Protein AF-A0A0K8Q386-F1 (afdb_monomer)

Nearest PDB structures (foldseek):
  2ius-assembly2_B  TM=9.163E-01  e=3.864E-26  Escherichia coli
  2ius-assembly4_D  TM=9.162E-01  e=8.300E-26  Escherichia coli
  2iuu-assembly1_D  TM=9.306E-01  e=3.027E-25  Pseudomonas aeruginosa
  6t8g-assembly1_E  TM=9.469E-01  e=1.858E-23  Pseudomonas aeruginosa PAO1
  6t8o-assembly1_C  TM=9.316E-01  e=1.469E-23  Pseudomonas aeruginosa PAO1

pLDDT: mean 85.89, std 16.99, range [26.08, 98.25]

Structure (mmCIF, N/CA/C/O backbone):
data_AF-A0A0K8Q386-F1
#
_entry.id   AF-A0A0K8Q386-F1
#
loop_
_atom_site.group_PDB
_atom_site.id
_atom_site.type_symbol
_atom_site.label_atom_id
_atom_site.label_alt_id
_atom_site.label_comp_id
_atom_site.label_asym_id
_atom_site.label_entity_id
_atom_site.label_seq_id
_atom_site.pdbx_PDB_ins_code
_atom_site.Cartn_x
_atom_site.Cartn_y
_atom_site.Cartn_z
_atom_site.occupancy
_atom_site.B_iso_or_equiv
_atom_site.auth_seq_id
_atom_site.auth_comp_id
_atom_site.auth_asym_id
_atom_site.auth_atom_id
_atom_site.pdbx_PDB_model_num
ATOM 1 N N . MET A 1 1 ? -19.764 -4.823 26.045 1.00 63.88 1 MET A N 1
ATOM 2 C CA . MET A 1 1 ? -21.173 -4.351 26.040 1.00 63.88 1 MET A CA 1
ATOM 3 C C . MET A 1 1 ? -21.636 -3.790 27.379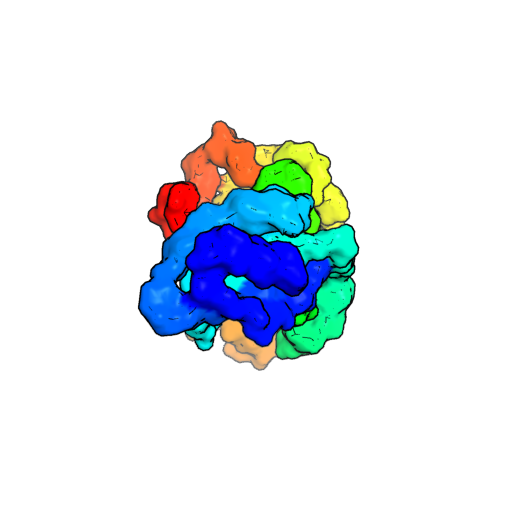 1.00 63.88 1 MET A C 1
ATOM 5 O O . MET A 1 1 ? -22.065 -2.641 27.389 1.00 63.88 1 MET A O 1
ATOM 9 N N . ALA A 1 2 ? -21.556 -4.554 28.480 1.00 72.75 2 ALA A N 1
ATOM 10 C CA . ALA A 1 2 ? -22.076 -4.124 29.786 1.00 72.75 2 ALA A CA 1
ATOM 11 C C . ALA A 1 2 ? -21.469 -2.790 30.257 1.00 72.75 2 ALA A C 1
ATOM 13 O O . ALA A 1 2 ? -22.209 -1.838 30.474 1.00 72.75 2 ALA A O 1
ATOM 14 N N . SER A 1 3 ? -20.137 -2.668 30.255 1.00 84.12 3 SER A N 1
ATOM 15 C CA . SER A 1 3 ? -19.438 -1.456 30.712 1.00 84.12 3 SER A CA 1
ATOM 16 C C . SER A 1 3 ? -19.776 -0.200 29.899 1.00 84.12 3 SER A C 1
ATOM 18 O O . SER A 1 3 ? -19.851 0.894 30.448 1.00 84.12 3 SER A O 1
ATOM 20 N N . LEU A 1 4 ? -20.007 -0.340 28.586 1.00 89.50 4 LEU A N 1
ATOM 21 C CA . LEU A 1 4 ? -20.330 0.793 27.710 1.00 89.50 4 LEU A CA 1
ATOM 22 C C . LEU A 1 4 ? -21.746 1.311 27.981 1.00 89.50 4 LEU A C 1
ATOM 24 O O . LEU A 1 4 ? -21.944 2.508 28.160 1.00 89.50 4 LEU A O 1
ATOM 28 N N . THR A 1 5 ? -22.707 0.391 28.072 1.00 91.75 5 THR A N 1
ATOM 29 C CA . THR A 1 5 ? -24.108 0.704 28.393 1.00 91.75 5 THR A CA 1
ATOM 30 C C . THR A 1 5 ? -24.217 1.315 29.787 1.00 91.75 5 THR A C 1
ATOM 32 O O . THR A 1 5 ? -24.889 2.322 29.980 1.00 91.75 5 THR A O 1
ATOM 35 N N . GLU A 1 6 ? -23.499 0.747 30.755 1.00 91.94 6 GLU A N 1
ATOM 36 C CA . GLU A 1 6 ? -23.451 1.266 32.117 1.00 91.94 6 GLU A CA 1
ATOM 37 C C . GLU A 1 6 ? -22.868 2.682 32.165 1.00 91.94 6 GLU A C 1
ATOM 39 O O . GLU A 1 6 ? -23.443 3.549 32.815 1.00 91.94 6 GLU A O 1
ATOM 44 N N . THR A 1 7 ? -21.794 2.954 31.417 1.00 92.62 7 THR A N 1
ATOM 45 C CA . THR A 1 7 ? -21.210 4.302 31.332 1.00 92.62 7 THR A CA 1
ATOM 46 C C . THR A 1 7 ? -22.215 5.309 30.767 1.00 92.62 7 THR A C 1
ATOM 48 O O . THR A 1 7 ? -22.390 6.386 31.331 1.00 92.62 7 THR A O 1
ATOM 51 N N . LEU A 1 8 ? -22.921 4.972 29.683 1.00 93.56 8 LEU A N 1
ATOM 52 C CA . LEU A 1 8 ? -23.944 5.857 29.110 1.00 93.56 8 LEU A CA 1
ATOM 53 C C . LEU A 1 8 ? -25.049 6.173 30.132 1.00 93.56 8 LEU A C 1
ATOM 55 O O . LEU A 1 8 ? -25.402 7.340 30.313 1.00 93.56 8 LEU A O 1
ATOM 59 N N . ASN A 1 9 ? -25.513 5.156 30.862 1.00 93.12 9 ASN A N 1
ATOM 60 C CA . ASN A 1 9 ? -26.532 5.304 31.900 1.00 93.12 9 ASN A CA 1
ATOM 61 C C . ASN A 1 9 ? -26.041 6.144 33.088 1.00 93.12 9 ASN A C 1
ATOM 63 O O . ASN A 1 9 ? -26.742 7.057 33.521 1.00 93.12 9 ASN A O 1
ATOM 67 N N . GLN A 1 10 ? -24.829 5.889 33.593 1.00 92.94 10 GLN A N 1
ATOM 68 C CA . GLN A 1 10 ? -24.234 6.629 34.715 1.00 92.94 10 GLN A CA 1
ATOM 69 C C . GLN A 1 10 ? -24.133 8.133 34.428 1.00 92.94 10 GLN A C 1
ATOM 71 O O . GLN A 1 10 ? -24.342 8.953 35.320 1.00 92.94 10 GLN A O 1
ATOM 76 N N . PHE A 1 11 ? -23.849 8.505 33.178 1.00 93.31 11 PHE A N 1
ATOM 77 C CA . PHE A 1 11 ? -23.756 9.903 32.753 1.00 93.31 11 PHE A CA 1
ATOM 78 C C . PHE A 1 11 ? -25.059 10.455 32.160 1.00 93.31 11 PHE A C 1
ATOM 80 O O . PHE A 1 11 ? -25.064 11.579 31.644 1.00 93.31 11 PHE A O 1
ATOM 87 N N . ASN A 1 12 ? -26.161 9.703 32.261 1.00 92.88 12 ASN A N 1
ATOM 88 C CA . ASN A 1 12 ? -27.496 10.064 31.787 1.00 92.88 12 ASN A CA 1
ATOM 89 C C . ASN A 1 12 ? -27.501 10.484 30.302 1.00 92.88 12 ASN A C 1
ATOM 91 O O . ASN A 1 12 ? -27.998 11.551 29.923 1.00 92.88 12 ASN A O 1
ATOM 95 N N . VAL A 1 13 ? -26.822 9.705 29.458 1.00 94.00 13 VAL A N 1
ATOM 96 C CA . VAL A 1 13 ? -26.851 9.855 27.999 1.00 94.00 13 VAL A CA 1
ATOM 97 C C . VAL A 1 13 ? -27.883 8.884 27.448 1.00 94.00 13 VAL A C 1
ATOM 99 O O . VAL A 1 13 ? -27.685 7.676 27.507 1.00 94.00 13 VAL A O 1
ATOM 102 N N . ASP A 1 14 ? -28.971 9.429 26.909 1.00 92.81 14 ASP A N 1
ATOM 103 C CA . ASP A 1 14 ? -30.067 8.656 26.326 1.00 92.81 14 ASP A CA 1
ATOM 104 C C . ASP A 1 14 ? -29.662 8.112 24.944 1.00 92.81 14 ASP A C 1
ATOM 106 O O . ASP A 1 14 ? -29.810 8.771 23.906 1.00 92.81 14 ASP A O 1
ATOM 110 N N . ALA A 1 15 ? -29.020 6.944 24.986 1.00 93.56 15 ALA A N 1
ATOM 111 C CA . ALA A 1 15 ? -28.462 6.217 23.858 1.00 93.56 15 ALA A CA 1
ATOM 112 C C . ALA A 1 15 ? -28.388 4.714 24.172 1.00 93.56 15 ALA A C 1
ATOM 114 O O . ALA A 1 15 ? -28.224 4.316 25.326 1.00 93.56 15 ALA A O 1
ATOM 115 N N . GLN A 1 16 ? -28.440 3.876 23.139 1.00 93.50 16 GLN A N 1
ATOM 116 C CA . GLN A 1 16 ? -28.413 2.422 23.274 1.00 93.50 16 GLN A CA 1
ATOM 117 C C . GLN A 1 16 ? -27.304 1.805 22.425 1.00 93.50 16 GLN A C 1
ATOM 119 O O . GLN A 1 16 ? -27.109 2.180 21.273 1.00 93.50 16 GLN A O 1
ATOM 124 N N . VAL A 1 17 ? -26.603 0.812 22.981 1.00 94.31 17 VAL A N 1
ATOM 125 C CA . VAL A 1 17 ? -25.703 -0.050 22.203 1.00 94.31 17 VAL A CA 1
ATOM 126 C C . VAL A 1 17 ? -26.553 -1.074 21.450 1.00 94.31 17 VAL A C 1
ATOM 128 O O . VAL A 1 17 ? -27.105 -1.984 22.070 1.00 94.31 17 VAL A O 1
ATOM 131 N N . THR A 1 18 ? -26.690 -0.922 20.135 1.00 93.69 18 THR A N 1
ATOM 132 C CA . THR A 1 18 ? -27.593 -1.743 19.303 1.00 93.69 18 THR A CA 1
ATOM 133 C C . THR A 1 18 ? -26.902 -2.947 18.676 1.00 93.69 18 THR A C 1
ATOM 135 O O . THR A 1 18 ? -27.551 -3.939 18.347 1.00 93.69 18 THR A O 1
ATOM 138 N N . GLY A 1 19 ? -25.577 -2.908 18.557 1.00 91.69 19 GLY A N 1
ATOM 139 C CA . GLY A 1 19 ? -24.814 -3.992 17.960 1.00 91.69 19 GLY A CA 1
ATOM 140 C C . GLY A 1 19 ? -23.315 -3.853 18.160 1.00 91.69 19 GLY A C 1
ATOM 141 O O . GLY A 1 19 ? -22.816 -2.917 18.790 1.00 91.69 19 GLY A O 1
ATOM 142 N N . PHE A 1 20 ? -22.586 -4.824 17.625 1.00 92.06 20 PHE A N 1
ATOM 143 C CA . PHE A 1 20 ? -21.135 -4.788 17.558 1.00 92.06 20 PHE A CA 1
ATOM 144 C C . PHE A 1 20 ? -20.633 -5.617 16.382 1.00 92.06 20 PHE A C 1
ATOM 146 O O . PHE A 1 20 ? -21.255 -6.607 16.000 1.00 92.06 20 PHE A O 1
ATOM 153 N N . SER A 1 21 ? -19.478 -5.228 15.858 1.00 89.94 21 SER A N 1
ATOM 154 C CA . SER A 1 21 ? -18.714 -5.996 14.885 1.00 89.94 21 SER A CA 1
ATOM 155 C C . SER A 1 21 ? -17.303 -6.179 15.428 1.00 89.94 21 SER A C 1
ATOM 157 O O . SER A 1 21 ? -16.632 -5.205 15.784 1.00 89.94 21 SER A O 1
ATOM 159 N N . ARG A 1 22 ? -16.873 -7.433 15.571 1.00 89.25 22 ARG A N 1
ATOM 160 C CA . ARG A 1 22 ? -15.556 -7.770 16.115 1.00 89.25 22 ARG A CA 1
ATOM 161 C C . ARG A 1 22 ? -14.559 -7.942 14.975 1.00 89.25 22 ARG A C 1
ATOM 163 O O . ARG A 1 22 ? -14.677 -8.883 14.199 1.00 89.25 22 ARG A O 1
ATOM 170 N N . GLY A 1 23 ? -13.570 -7.058 14.923 1.00 88.62 23 GLY A N 1
ATOM 171 C CA . GLY A 1 23 ? -12.423 -7.165 14.032 1.00 88.62 23 GLY A CA 1
ATOM 172 C C . GLY A 1 23 ? -11.220 -7.841 14.696 1.00 88.62 23 GLY A C 1
ATOM 173 O O . GLY A 1 23 ? -11.299 -8.250 15.858 1.00 88.62 23 GLY A O 1
ATOM 174 N N . PRO A 1 24 ? -10.080 -7.926 13.986 1.00 87.06 24 PRO A N 1
ATOM 175 C CA . PRO A 1 24 ? -8.864 -8.590 14.469 1.00 87.06 24 PRO A CA 1
ATOM 176 C C . PRO A 1 24 ? -8.246 -7.909 15.699 1.00 87.06 24 PRO A C 1
ATOM 178 O O . PRO A 1 24 ? -7.868 -8.564 16.672 1.00 87.06 24 PRO A O 1
ATOM 181 N N . THR A 1 25 ? -8.151 -6.577 15.668 1.00 87.75 25 THR A N 1
ATOM 182 C CA . THR A 1 25 ? -7.477 -5.772 16.702 1.00 87.75 25 THR A CA 1
ATOM 183 C C . THR A 1 25 ? -8.444 -4.975 17.565 1.00 87.75 25 THR A C 1
ATOM 185 O O . THR A 1 25 ? -8.138 -4.714 18.727 1.00 87.75 25 THR A O 1
ATOM 188 N N . VAL A 1 26 ? -9.608 -4.612 17.026 1.00 91.88 26 VAL A N 1
ATOM 189 C CA . VAL A 1 26 ? -10.625 -3.797 17.697 1.00 91.88 26 VAL A CA 1
ATOM 190 C C . VAL A 1 26 ? -12.012 -4.405 17.522 1.00 91.88 26 VAL A C 1
ATOM 192 O O . VAL A 1 26 ? -12.305 -5.045 16.514 1.0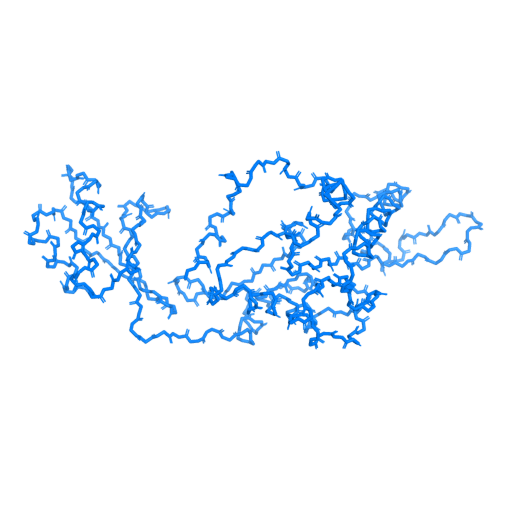0 91.88 26 VAL A O 1
ATOM 195 N N . THR A 1 27 ? -12.891 -4.157 18.485 1.00 91.69 27 THR A N 1
ATOM 196 C CA . THR A 1 27 ? -14.331 -4.384 18.369 1.00 91.69 27 THR A CA 1
ATOM 197 C C . THR A 1 27 ? -15.028 -3.038 18.242 1.00 91.69 27 THR A C 1
ATOM 199 O O . THR A 1 27 ? -14.861 -2.168 19.099 1.00 91.69 27 THR A O 1
ATOM 202 N N . ARG A 1 28 ? -15.825 -2.861 17.186 1.00 93.31 28 ARG A N 1
ATOM 203 C CA . ARG A 1 28 ? -16.651 -1.669 16.984 1.00 93.31 28 ARG A CA 1
ATOM 204 C C . ARG A 1 28 ? -18.039 -1.910 17.560 1.00 93.31 28 ARG A C 1
ATOM 206 O O . ARG A 1 28 ? -18.746 -2.793 17.092 1.00 93.31 28 ARG A O 1
ATOM 213 N N . TYR A 1 29 ? -18.436 -1.109 18.537 1.00 94.00 29 TYR A N 1
ATOM 214 C CA . TYR A 1 29 ? -19.791 -1.075 19.080 1.00 94.00 29 TYR A CA 1
ATOM 215 C C . TYR A 1 29 ? -20.606 0.007 18.377 1.00 94.00 29 TYR A C 1
ATOM 217 O O . TYR A 1 29 ? -20.110 1.115 18.174 1.00 94.00 29 TYR A O 1
ATOM 225 N N . GLU A 1 30 ? -21.842 -0.312 18.010 1.00 94.69 30 GLU A N 1
ATOM 226 C CA . GLU A 1 30 ? -22.776 0.623 17.383 1.00 94.69 30 GLU A CA 1
ATOM 227 C C . GLU A 1 30 ? -23.697 1.203 18.454 1.00 94.69 30 GLU A C 1
ATOM 229 O O . GLU A 1 30 ? -24.282 0.462 19.246 1.00 94.69 30 GLU A O 1
ATOM 234 N N . ILE A 1 31 ? -23.780 2.530 18.499 1.00 95.00 31 ILE A N 1
ATOM 235 C CA . ILE A 1 31 ? -24.588 3.281 19.453 1.00 95.00 31 ILE A CA 1
ATOM 236 C C . ILE A 1 31 ? -25.591 4.128 18.687 1.00 95.00 31 ILE A C 1
ATOM 238 O O . ILE A 1 31 ? -25.209 4.991 17.895 1.00 95.00 31 ILE A O 1
ATOM 242 N N . GLU A 1 32 ? -26.867 3.924 18.971 1.00 94.94 32 GLU A N 1
ATOM 243 C CA . GLU A 1 32 ? -27.944 4.769 18.473 1.00 94.94 32 GLU A CA 1
ATOM 244 C C . GLU A 1 32 ? -28.374 5.755 19.553 1.00 94.94 32 GLU A C 1
ATOM 246 O O . GLU A 1 32 ? -28.453 5.423 20.736 1.00 94.94 32 GLU A O 1
ATOM 251 N N . LEU A 1 33 ? -28.608 6.997 19.139 1.00 93.62 33 LEU A N 1
ATOM 252 C CA . LEU A 1 33 ? -29.073 8.059 20.019 1.00 93.62 33 LEU A CA 1
ATOM 253 C C . LEU A 1 33 ? -30.594 8.116 19.994 1.00 93.62 33 LEU A C 1
ATOM 255 O O . LEU A 1 33 ? -31.199 8.057 18.921 1.00 93.62 33 LEU A O 1
ATOM 259 N N . SER A 1 34 ? -31.202 8.337 21.154 1.00 93.44 34 SER A N 1
ATOM 260 C CA . SER A 1 34 ? -32.623 8.660 21.218 1.00 93.44 34 SER A CA 1
ATOM 261 C C . SER A 1 34 ? -32.906 10.034 20.583 1.00 93.44 34 SER A C 1
ATOM 263 O O . SER A 1 34 ? -32.036 10.918 20.589 1.00 93.44 34 SER A O 1
ATOM 265 N N . PRO A 1 35 ? -34.114 10.259 20.027 1.00 90.94 35 PRO A N 1
ATOM 266 C CA . PRO A 1 35 ? -34.484 11.540 19.434 1.00 90.94 35 PRO A CA 1
ATOM 267 C C . PRO A 1 35 ? -34.258 12.715 20.393 1.00 90.94 35 PRO A C 1
ATOM 269 O O . PRO A 1 35 ? -34.755 12.726 21.514 1.00 90.94 35 PRO A O 1
ATOM 272 N N . GLY A 1 36 ? -33.522 13.729 19.936 1.00 89.38 36 GLY A N 1
ATOM 273 C CA . GLY A 1 36 ? -33.200 14.918 20.734 1.00 89.38 36 GLY A CA 1
ATOM 274 C C . GLY A 1 36 ? -31.893 14.824 21.530 1.00 89.38 36 GLY A C 1
ATOM 275 O O . GLY A 1 36 ? -31.397 15.855 21.992 1.00 89.38 36 GLY A O 1
ATOM 276 N N . THR A 1 37 ? -31.274 13.643 21.629 1.00 92.88 37 THR A N 1
ATOM 277 C CA . THR A 1 37 ? -29.934 13.495 22.207 1.00 92.88 37 THR A CA 1
ATOM 278 C C . THR A 1 37 ? -28.881 14.013 21.236 1.00 92.88 37 THR A C 1
ATOM 280 O O . THR A 1 37 ? -28.786 13.596 20.083 1.00 92.88 37 THR A O 1
ATOM 283 N N . LYS A 1 38 ? -28.053 14.941 21.716 1.00 92.25 38 LYS A N 1
ATOM 284 C CA . LYS A 1 38 ? -26.946 15.505 20.942 1.00 92.25 38 LYS A CA 1
ATOM 285 C C . LYS A 1 38 ? -25.789 14.513 20.831 1.00 92.25 38 LYS A C 1
ATOM 287 O O . LYS A 1 38 ? -25.382 13.940 21.839 1.00 92.25 38 LYS A O 1
ATOM 292 N N . VAL A 1 39 ? -25.199 14.391 19.644 1.00 91.31 39 VAL A N 1
ATOM 293 C CA . VAL A 1 39 ? -24.004 13.565 19.379 1.00 91.31 39 VAL A CA 1
ATOM 294 C C . VAL A 1 39 ? -22.854 13.906 20.326 1.00 91.31 39 VAL A C 1
ATOM 296 O O . VAL A 1 39 ? -22.173 13.014 20.836 1.00 91.31 39 VAL A O 1
ATOM 299 N N . GLU A 1 40 ? -22.689 15.193 20.636 1.00 93.38 40 GLU A N 1
ATOM 300 C CA . GLU A 1 40 ? -21.623 15.702 21.494 1.00 93.38 40 GLU A CA 1
ATOM 301 C C . GLU A 1 40 ? -21.666 15.107 22.908 1.00 93.38 40 GLU A C 1
ATOM 303 O O . GLU A 1 40 ? -20.637 15.032 23.577 1.00 93.38 40 GLU A O 1
ATOM 308 N N . ARG A 1 41 ? -22.842 14.647 23.365 1.00 93.38 41 ARG A N 1
ATOM 309 C CA . ARG A 1 41 ? -23.002 13.982 24.666 1.00 93.38 41 ARG A CA 1
ATOM 310 C C . ARG A 1 41 ? -22.205 12.687 24.735 1.00 93.38 41 ARG A C 1
ATOM 312 O O . ARG A 1 41 ? -21.598 12.431 25.765 1.00 93.38 41 ARG A O 1
ATOM 319 N N . VAL A 1 42 ? -22.179 11.898 23.660 1.00 91.94 42 VAL A N 1
ATOM 320 C CA . VAL A 1 42 ? -21.409 10.646 23.608 1.00 91.94 42 VAL A CA 1
ATOM 321 C C . VAL A 1 42 ? -19.930 10.941 23.394 1.00 91.94 42 VAL A C 1
ATOM 323 O O . VAL A 1 42 ? -19.089 10.391 24.101 1.00 91.94 42 VAL A O 1
ATOM 326 N N . THR A 1 43 ? -19.588 11.844 22.470 1.00 90.88 43 THR A N 1
ATOM 327 C CA . THR A 1 43 ? -18.175 12.155 22.192 1.00 90.88 43 THR A CA 1
ATOM 328 C C . THR A 1 43 ? -17.475 12.782 23.402 1.00 90.88 43 THR A C 1
ATOM 330 O O . THR A 1 43 ? -16.296 12.515 23.629 1.00 90.88 43 THR A O 1
ATOM 333 N N . ALA A 1 44 ? -18.193 13.561 24.223 1.00 92.88 44 ALA A N 1
ATOM 334 C CA . ALA A 1 44 ? -17.668 14.127 25.467 1.00 92.88 44 ALA A CA 1
ATOM 335 C C . ALA A 1 44 ? -17.300 13.060 26.516 1.00 92.88 44 ALA A C 1
ATOM 337 O O . ALA A 1 44 ? -16.412 13.299 27.334 1.00 92.88 44 ALA A O 1
ATOM 338 N N . LEU A 1 45 ? -17.919 11.874 26.470 1.00 92.19 45 LEU A N 1
ATOM 339 C CA . LEU A 1 45 ? -17.620 10.763 27.378 1.00 92.19 45 LEU A CA 1
ATOM 340 C C . LEU A 1 45 ? -16.392 9.947 26.969 1.00 92.19 45 LEU A C 1
ATOM 342 O O . LEU A 1 45 ? -16.103 8.952 27.624 1.00 92.19 45 LEU A O 1
ATOM 346 N N . SER A 1 46 ? -15.644 10.346 25.934 1.00 91.31 46 SER A N 1
ATOM 347 C CA . SER A 1 46 ? -14.465 9.609 25.450 1.00 91.31 46 SER A CA 1
ATOM 348 C C . SER A 1 46 ? -13.527 9.168 26.584 1.00 91.31 46 SER A C 1
ATOM 350 O O . SER A 1 46 ? -13.213 7.985 26.680 1.00 91.31 46 SER A O 1
ATOM 352 N N . LYS A 1 47 ? -13.174 10.067 27.515 1.00 91.75 47 LYS A N 1
ATOM 353 C CA . LYS A 1 47 ? -12.313 9.730 28.666 1.00 91.75 47 LYS A CA 1
ATOM 354 C C . LYS A 1 47 ? -12.968 8.758 29.652 1.00 91.75 47 LYS A C 1
ATOM 356 O O . LYS A 1 47 ? -12.292 7.879 30.178 1.00 91.75 47 LYS A O 1
ATOM 361 N N . ASN A 1 48 ? -14.265 8.912 29.913 1.00 93.19 48 ASN A N 1
ATOM 362 C CA . ASN A 1 48 ? -15.005 8.031 30.817 1.00 93.19 48 ASN A CA 1
ATOM 363 C C . ASN A 1 48 ? -15.159 6.631 30.228 1.00 93.19 48 ASN A C 1
ATOM 365 O O . ASN A 1 48 ? -14.991 5.649 30.940 1.00 93.19 48 ASN A O 1
ATOM 369 N N . ILE A 1 49 ? -15.404 6.545 28.922 1.00 92.38 49 ILE A N 1
ATOM 370 C CA . ILE A 1 49 ? -15.465 5.286 28.186 1.00 92.38 49 ILE A CA 1
ATOM 371 C C . ILE A 1 49 ? -14.099 4.603 28.220 1.00 92.38 49 ILE A C 1
ATOM 373 O O . ILE A 1 49 ? -14.033 3.442 28.610 1.00 92.38 49 ILE A O 1
ATOM 377 N N . SER A 1 50 ? -13.016 5.321 27.902 1.00 92.44 50 SER A N 1
ATOM 378 C CA . SER A 1 50 ? -11.641 4.815 28.024 1.00 92.44 50 SER A CA 1
ATOM 379 C C . SER A 1 50 ? -11.345 4.253 29.413 1.00 92.44 50 SER A C 1
ATOM 381 O O . SER A 1 50 ? -10.787 3.165 29.537 1.00 92.44 50 SER A O 1
ATOM 383 N N . TYR A 1 51 ? -11.765 4.961 30.463 1.00 91.62 51 TYR A N 1
ATOM 384 C CA . TYR A 1 51 ? -11.615 4.500 31.840 1.00 91.62 51 TYR A CA 1
ATOM 385 C C . TYR A 1 51 ? -12.427 3.225 32.116 1.00 91.62 51 TYR A C 1
ATOM 387 O O . TYR A 1 51 ? -11.879 2.246 32.618 1.00 91.62 51 TYR A O 1
ATOM 395 N N . ALA A 1 52 ? -13.707 3.200 31.739 1.00 91.06 52 ALA A N 1
ATOM 396 C CA . ALA A 1 52 ? -14.611 2.079 31.995 1.00 91.06 52 ALA A CA 1
ATOM 397 C C . ALA A 1 52 ? -14.212 0.789 31.263 1.00 91.06 52 ALA A C 1
ATOM 399 O O . ALA A 1 52 ? -14.493 -0.310 31.740 1.00 91.06 52 ALA A O 1
ATOM 400 N N . VAL A 1 53 ? -13.562 0.912 30.104 1.00 90.06 53 VAL A N 1
ATOM 401 C CA . VAL A 1 53 ? -13.075 -0.228 29.311 1.00 90.06 53 VAL A CA 1
ATOM 402 C C . VAL A 1 53 ? -11.586 -0.502 29.527 1.00 90.06 53 VAL A C 1
ATOM 404 O O . VAL A 1 53 ? -11.018 -1.342 28.834 1.00 90.06 53 VAL A O 1
ATOM 407 N N . ALA A 1 54 ? -10.963 0.197 30.484 1.00 89.00 54 ALA A N 1
ATOM 408 C CA . ALA A 1 54 ? -9.551 0.085 30.838 1.00 89.00 54 ALA A CA 1
ATOM 409 C C . ALA A 1 54 ? -8.600 0.188 29.627 1.00 89.00 54 ALA A C 1
ATOM 411 O O . ALA A 1 54 ? -7.615 -0.543 29.530 1.00 89.00 54 ALA A O 1
ATOM 412 N N . SER A 1 55 ? -8.893 1.097 28.690 1.00 87.31 55 SER A N 1
ATOM 413 C CA . SER A 1 55 ? -8.097 1.287 27.475 1.00 87.31 55 SER A CA 1
ATOM 414 C C . SER A 1 55 ? -7.968 2.761 27.102 1.00 87.31 55 SER A C 1
ATOM 416 O O . SER A 1 55 ? -8.963 3.477 26.978 1.00 87.31 55 SER A O 1
ATOM 418 N N . SER A 1 56 ? -6.736 3.219 26.878 1.00 83.69 56 SER A N 1
ATOM 419 C CA . SER A 1 56 ? -6.452 4.562 26.357 1.00 83.69 56 SER A CA 1
ATOM 420 C C . SER A 1 56 ? -6.796 4.719 24.876 1.00 83.69 56 SER A C 1
ATOM 422 O O . SER A 1 56 ? -7.001 5.842 24.424 1.00 83.69 56 SER A O 1
ATOM 424 N N . ASP A 1 57 ? -6.905 3.615 24.135 1.00 84.69 57 ASP A N 1
ATOM 425 C CA . ASP A 1 57 ? -6.941 3.621 22.668 1.00 84.69 57 ASP A CA 1
ATOM 426 C C . ASP A 1 57 ? -8.373 3.452 22.139 1.00 84.69 57 ASP A C 1
ATOM 428 O O . ASP A 1 57 ? -8.634 2.719 21.186 1.00 84.69 57 ASP A O 1
ATOM 432 N N . VAL A 1 58 ? -9.332 4.116 22.789 1.00 90.62 58 VAL A N 1
ATOM 433 C CA . VAL A 1 58 ? -10.728 4.134 22.339 1.00 90.62 58 VAL A CA 1
ATOM 434 C C . VAL A 1 58 ? -10.897 5.178 21.246 1.00 90.62 58 VAL A C 1
ATOM 436 O O . VAL A 1 58 ? -10.554 6.348 21.428 1.00 90.62 58 VAL A O 1
ATOM 439 N N . ARG A 1 59 ? -11.511 4.782 20.130 1.00 92.56 59 ARG A N 1
ATOM 440 C CA . ARG A 1 59 ? -11.796 5.679 19.008 1.00 92.56 59 ARG A CA 1
ATOM 441 C C . ARG A 1 59 ? -13.294 5.808 18.773 1.00 92.56 59 ARG A C 1
ATOM 443 O O . ARG A 1 59 ? -14.002 4.815 18.651 1.00 92.56 59 ARG A O 1
ATOM 450 N N . ILE A 1 60 ? -13.773 7.048 18.685 1.00 92.81 60 ILE A N 1
ATOM 451 C CA . ILE A 1 60 ? -15.181 7.356 18.414 1.00 92.81 60 ILE A CA 1
ATOM 452 C C . ILE A 1 60 ? -15.322 7.847 16.970 1.00 92.81 60 ILE A C 1
ATOM 454 O O . ILE A 1 60 ? -14.659 8.794 16.550 1.00 92.81 60 ILE A O 1
ATOM 458 N N . LEU A 1 61 ? -16.200 7.194 16.217 1.00 89.69 61 LEU A N 1
ATOM 459 C CA . LEU A 1 61 ? -16.586 7.501 14.846 1.00 89.69 61 LEU A CA 1
ATOM 460 C C . LEU A 1 61 ? -18.022 8.019 14.853 1.00 89.69 61 LEU A C 1
ATOM 462 O O . LEU A 1 61 ? -18.936 7.293 15.233 1.00 89.69 61 LEU A O 1
ATOM 466 N N . SER A 1 62 ? -18.240 9.260 14.427 1.00 88.31 62 SER A N 1
ATOM 467 C CA . SER A 1 62 ? -19.579 9.847 14.402 1.00 88.31 62 SER A CA 1
ATOM 468 C C . SER A 1 62 ? -19.797 10.734 13.171 1.00 88.31 62 SER A C 1
ATOM 470 O O . SER A 1 62 ? -19.079 11.727 13.033 1.00 88.31 62 SER A O 1
ATOM 472 N N . PRO A 1 63 ? -20.801 10.444 12.319 1.00 88.12 63 PRO A N 1
ATOM 473 C CA . PRO A 1 63 ? -21.557 9.186 12.240 1.00 88.12 63 PRO A CA 1
ATOM 474 C C . PRO A 1 63 ? -20.718 8.055 11.614 1.00 88.12 63 PRO A C 1
ATOM 476 O O . PRO A 1 63 ? -19.711 8.305 10.946 1.00 88.12 63 PRO A O 1
ATOM 479 N N . ILE A 1 64 ? -21.144 6.802 11.786 1.00 88.81 64 ILE A N 1
ATOM 480 C CA . ILE A 1 64 ? -20.633 5.686 10.979 1.00 88.81 64 ILE A CA 1
ATOM 481 C C . ILE A 1 64 ? -21.041 5.938 9.514 1.00 88.81 64 ILE A C 1
ATOM 483 O O . ILE A 1 64 ? -22.221 6.176 9.248 1.00 88.81 64 ILE A O 1
ATOM 487 N N . PRO A 1 65 ? -20.118 5.882 8.535 1.00 85.00 65 PRO A N 1
ATOM 488 C CA . PRO A 1 65 ? -20.470 6.064 7.129 1.00 85.00 65 PRO A CA 1
ATOM 489 C C . PRO A 1 65 ? -21.613 5.135 6.695 1.00 85.00 65 PRO A C 1
ATOM 491 O O . PRO A 1 65 ? -21.513 3.918 6.823 1.00 85.00 65 PRO A O 1
ATOM 494 N N . GLY A 1 66 ? -22.704 5.715 6.189 1.00 86.88 66 GLY A N 1
ATOM 495 C CA . GLY A 1 66 ? -23.883 4.968 5.734 1.00 86.88 66 GLY A CA 1
ATOM 496 C C . GLY A 1 66 ? -24.853 4.515 6.833 1.00 86.88 66 GLY A C 1
ATOM 497 O O . GLY A 1 66 ? -25.842 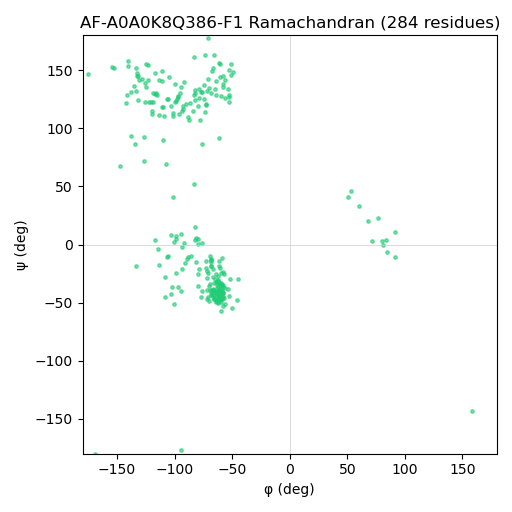3.866 6.504 1.00 86.88 66 GLY A O 1
ATOM 498 N N . LYS A 1 67 ? -24.620 4.859 8.109 1.00 87.75 67 LYS A N 1
ATOM 499 C CA . LYS A 1 67 ? -25.524 4.542 9.227 1.00 87.75 67 LYS A CA 1
ATOM 500 C C . LYS A 1 67 ? -25.785 5.767 10.109 1.00 87.75 67 LYS A C 1
ATOM 502 O O . LYS A 1 67 ? -24.885 6.558 10.378 1.00 87.75 67 LYS A O 1
ATOM 507 N N . SER A 1 68 ? -27.000 5.881 10.641 1.00 89.62 68 SER A N 1
ATOM 508 C CA . SER A 1 68 ? -27.369 6.894 11.645 1.00 89.62 68 SER A CA 1
ATOM 509 C C . SER A 1 68 ? -26.985 6.455 13.065 1.00 89.62 68 SER A C 1
ATOM 511 O O . SER A 1 68 ? -27.817 6.445 13.965 1.00 89.62 68 SER A O 1
ATOM 513 N N . ALA A 1 69 ? -25.725 6.062 13.254 1.00 92.94 69 ALA A N 1
ATOM 514 C CA . ALA A 1 69 ? -25.203 5.540 14.514 1.00 92.94 69 ALA A CA 1
ATOM 515 C C . ALA A 1 69 ? -23.787 6.067 14.785 1.00 92.94 69 ALA A C 1
ATOM 517 O O . ALA A 1 69 ? -23.065 6.464 13.865 1.00 92.94 69 ALA A O 1
ATOM 518 N N . ILE A 1 70 ? -23.384 6.051 16.053 1.00 94.69 70 ILE A N 1
ATOM 519 C CA . ILE A 1 70 ? -22.024 6.335 16.515 1.00 94.69 70 ILE A CA 1
ATOM 520 C C . ILE A 1 70 ? -21.285 5.007 16.679 1.00 94.69 70 ILE A C 1
ATOM 522 O O . ILE A 1 70 ? -21.785 4.081 17.310 1.00 94.69 70 ILE A O 1
ATOM 526 N N . GLY A 1 71 ? -20.082 4.908 16.122 1.00 94.44 71 GLY A N 1
ATOM 527 C CA . GLY A 1 71 ? -19.201 3.758 16.285 1.00 94.44 71 GLY A CA 1
ATOM 528 C C . GLY A 1 71 ? -18.186 4.013 17.388 1.00 94.44 71 GLY A C 1
ATOM 529 O O . GLY A 1 71 ? -17.470 5.008 17.333 1.00 94.44 71 GLY A O 1
ATOM 530 N N . ILE A 1 72 ? -18.081 3.116 18.363 1.00 94.50 72 ILE A N 1
ATOM 531 C CA . ILE A 1 72 ? -17.009 3.144 19.365 1.00 94.50 72 ILE A CA 1
ATOM 532 C C . ILE A 1 72 ? -16.124 1.921 19.173 1.00 94.50 72 ILE A C 1
ATOM 534 O O . ILE A 1 72 ? -16.551 0.793 19.402 1.00 94.50 72 ILE A O 1
ATOM 538 N N . GLU A 1 73 ? -14.892 2.149 18.735 1.00 94.25 73 GLU A N 1
ATOM 539 C CA . GLU A 1 73 ? -13.872 1.122 18.550 1.00 94.25 73 GLU A CA 1
ATOM 540 C C . GLU A 1 73 ? -13.078 0.968 19.845 1.00 94.25 73 GLU A C 1
ATOM 542 O O . GLU A 1 73 ? -12.488 1.929 20.345 1.00 94.25 73 GLU A O 1
ATOM 547 N N . ILE A 1 74 ? -13.092 -0.245 20.394 1.00 92.69 74 ILE A N 1
ATOM 548 C CA . ILE A 1 74 ? -12.369 -0.617 21.612 1.00 92.69 74 ILE A CA 1
ATOM 549 C C . ILE A 1 74 ? -11.369 -1.718 21.250 1.00 92.69 74 ILE A C 1
ATOM 551 O O . ILE A 1 74 ? -11.775 -2.699 20.619 1.00 92.69 74 ILE A O 1
ATOM 555 N N . PRO A 1 75 ? -10.089 -1.606 21.643 1.00 91.00 75 PRO A N 1
ATOM 556 C CA . PRO A 1 75 ? -9.106 -2.656 21.412 1.00 91.00 75 PRO A CA 1
ATOM 557 C C . PRO A 1 75 ? -9.516 -3.987 22.035 1.00 91.00 75 PRO A C 1
ATOM 559 O O . PRO A 1 75 ? -9.974 -4.048 23.176 1.00 91.00 75 PRO A O 1
ATOM 562 N N . ASN A 1 76 ? -9.299 -5.067 21.293 1.00 90.00 76 ASN A N 1
ATOM 563 C CA . ASN A 1 76 ? -9.444 -6.415 21.817 1.00 90.00 76 ASN A CA 1
ATOM 564 C C . ASN A 1 76 ? -8.296 -6.711 22.791 1.00 90.00 76 ASN A C 1
ATOM 566 O O . ASN A 1 76 ? -7.143 -6.338 22.549 1.00 90.00 76 ASN A O 1
ATOM 570 N N . THR A 1 77 ? -8.604 -7.435 23.865 1.00 86.19 77 THR A N 1
ATOM 571 C CA . THR A 1 77 ? -7.603 -7.971 24.799 1.00 86.19 77 THR A CA 1
ATOM 572 C C . THR A 1 77 ? -6.762 -9.076 24.156 1.00 86.19 77 THR A C 1
ATOM 574 O O . THR A 1 77 ? -5.574 -9.200 24.426 1.00 86.19 77 THR A O 1
ATOM 577 N N . ASP A 1 78 ? -7.378 -9.853 23.271 1.00 86.94 78 ASP A N 1
ATOM 578 C CA . ASP A 1 78 ? -6.812 -10.937 22.476 1.00 86.94 78 ASP A CA 1
ATOM 579 C C . ASP A 1 78 ? -6.765 -10.507 21.004 1.00 86.94 78 ASP A C 1
ATOM 581 O O . ASP A 1 78 ? -7.717 -10.667 20.239 1.00 86.94 78 ASP A O 1
ATOM 585 N N . ARG A 1 79 ? -5.648 -9.890 20.609 1.00 84.50 79 ARG A N 1
ATOM 586 C CA . ARG A 1 79 ? -5.449 -9.425 19.232 1.00 84.50 79 ARG A CA 1
ATOM 587 C C . ARG A 1 79 ? -5.111 -10.604 18.323 1.00 84.50 79 ARG A C 1
ATOM 589 O O . ARG A 1 79 ? -4.209 -11.387 18.619 1.00 84.50 79 ARG A O 1
ATOM 596 N N . GLU A 1 80 ? -5.801 -10.700 17.193 1.00 86.50 80 GLU A N 1
ATOM 597 C CA . GLU A 1 80 ? -5.488 -11.685 16.160 1.00 86.50 80 GLU A CA 1
ATOM 598 C C . GLU A 1 80 ? -4.288 -11.214 15.322 1.00 86.50 80 GLU A C 1
ATOM 600 O O . GLU A 1 80 ? -4.238 -10.069 14.867 1.00 86.50 80 GLU A O 1
ATOM 605 N N . THR A 1 81 ? -3.325 -12.108 15.077 1.00 88.94 81 THR A N 1
ATOM 606 C CA . THR A 1 81 ? -2.232 -11.834 14.134 1.00 88.94 81 THR A CA 1
ATOM 607 C C . THR A 1 81 ? -2.721 -12.045 12.705 1.00 88.94 81 THR A C 1
ATOM 609 O O . THR A 1 81 ? -3.091 -13.154 12.328 1.00 88.94 81 THR A O 1
ATOM 612 N N . VAL A 1 82 ? -2.678 -10.995 11.884 1.00 91.19 82 VAL A N 1
ATOM 613 C CA . VAL A 1 82 ? -3.049 -11.077 10.466 1.00 91.19 82 VAL A CA 1
ATOM 614 C C . VAL A 1 82 ? -1.830 -11.471 9.634 1.00 91.19 82 VAL A C 1
ATOM 616 O O . VAL A 1 82 ? -0.904 -10.681 9.458 1.00 91.19 82 VAL A O 1
ATOM 619 N N . SER A 1 83 ? -1.830 -12.693 9.099 1.00 93.94 83 SER A N 1
ATOM 620 C CA . SER A 1 83 ? -0.755 -13.178 8.229 1.00 93.94 83 SER A CA 1
ATOM 621 C C . SER A 1 83 ? -0.943 -12.715 6.786 1.00 93.94 83 SER A C 1
ATOM 623 O O . SER A 1 83 ? -2.009 -12.902 6.192 1.00 93.94 83 SER A O 1
ATOM 625 N N . LEU A 1 84 ? 0.125 -12.196 6.173 1.00 95.19 84 LEU A N 1
ATOM 626 C CA . LEU A 1 84 ? 0.132 -11.849 4.750 1.00 95.19 84 LEU A CA 1
ATOM 627 C C . LEU A 1 84 ? -0.244 -13.047 3.866 1.00 95.19 84 LEU A C 1
ATOM 629 O O . LEU A 1 84 ? -0.961 -12.889 2.880 1.00 95.19 84 LEU A O 1
ATOM 633 N N . GLY A 1 85 ? 0.201 -14.253 4.232 1.00 94.62 85 GLY A N 1
ATOM 634 C CA . GLY A 1 85 ? -0.104 -15.467 3.478 1.00 94.62 85 GLY A CA 1
ATOM 635 C C . GLY A 1 85 ? -1.606 -15.737 3.370 1.00 94.62 85 GLY A C 1
ATOM 636 O O . GLY A 1 85 ? -2.069 -16.206 2.332 1.00 94.62 85 GLY A O 1
ATOM 637 N N . ASP A 1 86 ? -2.383 -15.396 4.396 1.00 94.62 86 ASP A N 1
ATOM 638 C CA . ASP A 1 86 ? -3.838 -15.572 4.379 1.00 94.62 86 ASP A CA 1
ATOM 639 C C . ASP A 1 86 ? -4.513 -14.502 3.523 1.00 94.62 86 ASP A C 1
ATOM 641 O O . ASP A 1 86 ? -5.395 -14.811 2.719 1.00 94.62 86 ASP A O 1
ATOM 645 N N . VAL A 1 87 ? -4.028 -13.259 3.610 1.00 95.31 87 VAL A N 1
ATOM 646 C CA . VAL A 1 87 ? -4.488 -12.153 2.760 1.00 95.31 87 VAL A CA 1
ATOM 647 C C . VAL A 1 87 ? -4.271 -12.493 1.283 1.00 95.31 87 VAL A C 1
ATOM 649 O O . VAL A 1 87 ? -5.198 -12.369 0.484 1.00 95.31 87 VAL A O 1
ATOM 652 N N . LEU A 1 88 ? -3.085 -12.987 0.913 1.00 94.31 88 LEU A N 1
ATOM 653 C CA . LEU A 1 88 ? -2.748 -13.341 -0.471 1.00 94.31 88 LEU A CA 1
ATOM 654 C C . LEU A 1 88 ? -3.478 -14.594 -0.978 1.00 94.31 88 LEU A C 1
ATOM 656 O O . LEU A 1 88 ? -3.689 -14.737 -2.182 1.00 94.31 88 LEU A O 1
ATOM 660 N N . ARG A 1 89 ? -3.909 -15.496 -0.086 1.00 93.94 89 ARG A N 1
ATOM 661 C CA . ARG A 1 89 ? -4.749 -16.655 -0.443 1.00 93.94 89 ARG A CA 1
ATOM 662 C C . ARG A 1 89 ? -6.244 -16.339 -0.470 1.00 93.94 89 ARG A C 1
ATOM 664 O O . ARG A 1 89 ? -7.016 -17.181 -0.934 1.00 93.94 89 ARG A O 1
ATOM 671 N N . SER A 1 90 ? -6.653 -15.164 0.005 1.00 94.81 90 SER A N 1
ATOM 672 C CA . SER A 1 90 ? -8.055 -14.754 0.047 1.00 94.81 90 SER A CA 1
ATOM 673 C C . SER A 1 90 ? -8.686 -14.689 -1.349 1.00 94.81 90 SER A C 1
ATOM 675 O O . SER A 1 90 ? -8.017 -14.472 -2.363 1.00 94.81 90 SER A O 1
ATOM 677 N N . GLN A 1 91 ? -10.013 -14.821 -1.406 1.00 93.94 91 GLN A N 1
ATOM 678 C CA . GLN A 1 91 ? -10.762 -14.648 -2.655 1.00 93.94 91 GLN A CA 1
ATOM 679 C C . GLN A 1 91 ? -10.547 -13.253 -3.258 1.00 93.94 91 GLN A C 1
ATOM 681 O O . GLN A 1 91 ? -10.437 -13.121 -4.474 1.00 93.94 91 GLN A O 1
ATOM 686 N N . ASN A 1 92 ? -10.408 -12.222 -2.419 1.00 91.56 92 ASN A N 1
ATOM 687 C CA . ASN A 1 92 ? -10.154 -10.853 -2.866 1.00 91.56 92 ASN A CA 1
ATOM 688 C C . ASN A 1 92 ? -8.817 -10.742 -3.614 1.00 91.56 92 ASN A C 1
ATOM 690 O O . ASN A 1 92 ? -8.760 -10.110 -4.667 1.00 91.56 92 ASN A O 1
ATOM 694 N N . ALA A 1 93 ? -7.769 -11.415 -3.128 1.00 92.44 93 ALA A N 1
ATOM 695 C CA . ALA A 1 93 ? -6.469 -11.464 -3.796 1.00 92.44 93 ALA A CA 1
ATOM 696 C C . ALA A 1 93 ? -6.481 -12.285 -5.094 1.00 92.44 93 ALA A C 1
ATOM 698 O O . ALA A 1 93 ? -5.783 -11.924 -6.041 1.00 92.44 93 ALA A O 1
ATOM 699 N N . ARG A 1 94 ? -7.258 -13.378 -5.134 1.00 90.81 94 ARG A N 1
ATOM 700 C CA . ARG A 1 94 ? -7.343 -14.307 -6.277 1.00 90.81 94 ARG A CA 1
ATOM 701 C C . ARG A 1 94 ? -8.219 -13.811 -7.426 1.00 90.81 94 ARG A C 1
ATOM 703 O O . ARG A 1 94 ? -8.057 -14.274 -8.547 1.00 90.81 94 ARG A O 1
ATOM 710 N N . ARG A 1 95 ? -9.137 -12.877 -7.167 1.00 91.19 95 ARG A N 1
ATOM 711 C CA . ARG A 1 95 ? -10.021 -12.279 -8.187 1.00 91.19 95 ARG A CA 1
ATOM 712 C C . ARG A 1 95 ? -9.298 -11.386 -9.196 1.00 91.19 95 ARG A C 1
ATOM 714 O O . ARG A 1 95 ? -9.907 -10.985 -10.180 1.00 91.19 95 ARG A O 1
ATOM 721 N N . THR A 1 96 ? -8.044 -11.036 -8.936 1.00 88.25 96 THR A N 1
ATOM 722 C CA . THR A 1 96 ? -7.238 -10.175 -9.797 1.00 88.25 96 THR A CA 1
ATOM 723 C C . THR A 1 96 ? -5.859 -10.790 -9.998 1.00 88.25 96 THR A C 1
ATOM 725 O O . THR A 1 96 ? -5.203 -11.219 -9.048 1.00 88.25 96 THR A O 1
ATOM 728 N N . ASP A 1 97 ? -5.431 -10.837 -11.249 1.00 89.06 97 ASP A N 1
ATOM 729 C CA . ASP A 1 97 ? -4.115 -11.288 -11.696 1.00 89.06 97 ASP A CA 1
ATOM 730 C C . ASP A 1 97 ? -3.123 -10.125 -11.847 1.00 89.06 97 ASP A C 1
ATOM 732 O O . ASP A 1 97 ? -1.954 -10.341 -12.150 1.00 89.06 97 ASP A O 1
ATOM 736 N N . HIS A 1 98 ? -3.568 -8.890 -11.602 1.00 93.31 98 HIS A N 1
ATOM 737 C CA . HIS A 1 98 ? -2.753 -7.707 -11.822 1.00 93.31 98 HIS A CA 1
ATOM 738 C C . HIS A 1 98 ? -1.466 -7.746 -10.966 1.00 93.31 98 HIS A C 1
ATOM 740 O O . HIS A 1 98 ? -1.550 -7.878 -9.738 1.00 93.31 98 HIS A O 1
ATOM 746 N N . PRO A 1 99 ? -0.274 -7.553 -11.567 1.00 94.94 99 PRO A N 1
ATOM 747 C CA . PRO A 1 99 ? 1.005 -7.808 -10.896 1.00 94.94 99 PRO A CA 1
ATOM 748 C C . PRO A 1 99 ? 1.279 -6.844 -9.732 1.00 94.94 99 PRO A C 1
ATOM 750 O O . PRO A 1 99 ? 1.923 -7.214 -8.758 1.00 94.94 99 PRO A O 1
ATOM 753 N N . MET A 1 100 ? 0.725 -5.627 -9.792 1.00 95.38 100 MET A N 1
ATOM 754 C CA . MET A 1 100 ? 0.852 -4.589 -8.753 1.00 95.38 100 MET A CA 1
ATOM 755 C C . MET A 1 100 ? -0.116 -4.727 -7.558 1.00 95.38 100 MET A C 1
ATOM 757 O O . MET A 1 100 ? -0.320 -3.766 -6.812 1.00 95.38 100 MET A O 1
ATOM 761 N N . VAL A 1 101 ? -0.768 -5.882 -7.380 1.00 94.88 101 VAL A N 1
ATOM 762 C CA . VAL A 1 101 ? -1.698 -6.097 -6.259 1.00 94.88 101 VAL A CA 1
ATOM 763 C C . VAL A 1 101 ? -0.956 -6.586 -5.020 1.00 94.88 101 VAL A C 1
ATOM 765 O O . VAL A 1 101 ? -0.368 -7.668 -5.028 1.00 94.88 101 VAL A O 1
ATOM 768 N N . MET A 1 102 ? -1.084 -5.837 -3.926 1.00 95.00 102 MET A N 1
ATOM 769 C CA . MET A 1 102 ? -0.507 -6.146 -2.622 1.00 95.00 102 MET A CA 1
ATOM 770 C C . MET A 1 102 ? -1.556 -6.515 -1.568 1.00 95.00 102 MET A C 1
ATOM 772 O O . MET A 1 102 ? -2.687 -6.020 -1.592 1.00 95.00 102 MET A O 1
ATOM 776 N N . GLY A 1 103 ? -1.171 -7.370 -0.620 1.00 94.06 103 GLY A N 1
ATOM 777 C CA . GLY A 1 103 ? -1.950 -7.611 0.590 1.00 94.06 103 GLY A CA 1
ATOM 778 C C . GLY A 1 103 ? -1.787 -6.460 1.579 1.00 94.06 103 GLY A C 1
ATOM 779 O O . GLY A 1 103 ? -0.666 -6.051 1.861 1.00 94.06 103 GLY A O 1
ATOM 780 N N . VAL A 1 104 ? -2.900 -5.946 2.106 1.00 92.00 104 VAL A N 1
ATOM 781 C CA . VAL A 1 104 ? -2.893 -4.876 3.117 1.00 92.00 104 VAL A CA 1
ATOM 782 C C . VAL A 1 104 ? -3.106 -5.461 4.510 1.00 92.00 104 VAL A C 1
ATOM 784 O O . VAL A 1 104 ? -2.319 -5.199 5.411 1.00 92.00 104 VAL A O 1
ATOM 787 N N . GLY A 1 105 ? -4.145 -6.281 4.687 1.00 92.81 105 GLY A N 1
ATOM 788 C CA . GLY A 1 105 ? -4.492 -6.833 5.996 1.00 92.81 105 GLY A CA 1
ATOM 789 C C . GLY A 1 105 ? -5.946 -7.282 6.077 1.00 92.81 105 GLY A C 1
ATOM 790 O O . GLY A 1 105 ? -6.493 -7.801 5.103 1.00 92.81 105 GLY A O 1
ATOM 791 N N . LYS A 1 106 ? -6.566 -7.079 7.241 1.00 90.81 106 LYS A N 1
ATOM 792 C CA . LYS A 1 106 ? -7.993 -7.308 7.492 1.00 90.81 106 LYS A CA 1
ATOM 793 C C . LYS A 1 106 ? -8.657 -6.050 8.031 1.00 90.81 106 LYS A C 1
ATOM 795 O O . LYS A 1 106 ? -8.085 -5.407 8.905 1.00 90.81 106 LYS A O 1
ATOM 800 N N . ASP A 1 107 ? -9.833 -5.710 7.519 1.00 87.62 107 ASP A N 1
ATOM 801 C CA . ASP A 1 107 ? -10.578 -4.553 8.007 1.00 87.62 107 ASP A CA 1
ATOM 802 C C . ASP A 1 107 ? -11.154 -4.806 9.412 1.00 87.62 107 ASP A C 1
ATOM 804 O O . ASP A 1 107 ? -11.015 -5.882 10.001 1.00 87.62 107 ASP A O 1
ATOM 808 N N . VAL A 1 108 ? -11.811 -3.788 9.963 1.00 80.38 108 VAL A N 1
ATOM 809 C CA . VAL A 1 108 ? -12.482 -3.841 11.273 1.00 80.38 108 VAL A CA 1
ATOM 810 C C . VAL A 1 108 ? -13.613 -4.874 11.361 1.00 80.38 108 VAL A C 1
ATOM 812 O O . VAL A 1 108 ? -14.067 -5.170 12.460 1.00 80.38 108 VAL A O 1
ATOM 815 N N . GLU A 1 109 ? -14.078 -5.413 10.234 1.00 82.88 109 GLU A N 1
ATOM 816 C CA . GLU A 1 109 ? -15.094 -6.468 10.155 1.00 82.88 109 GLU A CA 1
ATOM 817 C C . GLU A 1 109 ? -14.449 -7.847 9.907 1.00 82.88 109 GLU A C 1
ATOM 819 O O . GLU A 1 109 ? -15.140 -8.858 9.798 1.00 82.88 109 GLU A O 1
ATOM 824 N N . GLY A 1 110 ? -13.113 -7.910 9.842 1.00 84.69 110 GLY A N 1
ATOM 825 C CA . GLY A 1 110 ? -12.341 -9.128 9.607 1.00 84.69 110 GLY A CA 1
ATOM 826 C C . GLY A 1 110 ? -12.203 -9.515 8.130 1.00 84.69 110 GLY A C 1
ATOM 827 O O . GLY A 1 110 ? -11.601 -10.551 7.827 1.00 84.69 110 GLY A O 1
ATOM 828 N N . GLY A 1 111 ? -12.716 -8.701 7.206 1.00 89.75 111 GLY A N 1
ATOM 829 C CA . GLY A 1 111 ? -12.621 -8.918 5.768 1.00 89.75 111 GLY A CA 1
ATOM 830 C C . GLY A 1 111 ? -11.195 -8.728 5.257 1.00 89.75 111 GLY A C 1
ATOM 831 O O . GLY A 1 111 ? -10.524 -7.762 5.605 1.00 89.75 111 GLY A O 1
ATOM 832 N N . TYR A 1 112 ? -10.705 -9.644 4.415 1.00 93.25 112 TYR A N 1
ATOM 833 C CA . TYR A 1 112 ? -9.371 -9.518 3.818 1.00 93.25 112 TYR A CA 1
ATOM 834 C C . TYR A 1 112 ? -9.303 -8.359 2.822 1.00 93.25 112 TYR A C 1
ATOM 836 O O . TYR A 1 112 ? -10.093 -8.281 1.879 1.00 93.25 112 TYR A O 1
ATOM 844 N N . VAL A 1 113 ? -8.289 -7.513 2.971 1.00 92.38 113 VAL A N 1
ATOM 845 C CA . VAL A 1 113 ? -8.089 -6.317 2.156 1.00 92.38 113 VAL A CA 1
ATOM 846 C C . VAL A 1 113 ? -6.819 -6.444 1.328 1.00 92.38 113 VAL A C 1
ATOM 848 O O . VAL A 1 113 ? -5.726 -6.715 1.833 1.00 92.38 113 VAL A O 1
ATOM 851 N N . VAL A 1 114 ? -6.981 -6.203 0.030 1.00 94.69 114 VAL A N 1
ATOM 852 C CA . VAL A 1 114 ? -5.900 -6.069 -0.947 1.00 94.69 114 VAL A CA 1
ATOM 853 C C . VAL A 1 114 ? -6.009 -4.717 -1.632 1.00 94.69 114 VAL A C 1
ATOM 855 O O . VAL A 1 114 ? -7.100 -4.154 -1.739 1.00 94.69 114 VAL A O 1
ATOM 858 N N . ALA A 1 115 ? -4.892 -4.210 -2.137 1.00 93.06 115 ALA A N 1
ATOM 859 C CA . ALA A 1 115 ? -4.850 -2.962 -2.881 1.00 93.06 115 ALA A CA 1
ATOM 860 C C . ALA A 1 115 ? -4.038 -3.125 -4.167 1.00 93.06 115 ALA A C 1
ATOM 862 O O . ALA A 1 115 ? -3.086 -3.895 -4.208 1.00 93.06 115 ALA A O 1
ATOM 863 N N . ASN A 1 116 ? -4.410 -2.400 -5.223 1.00 92.94 116 ASN A N 1
ATOM 864 C CA . ASN A 1 116 ? -3.626 -2.334 -6.456 1.00 92.94 116 ASN A CA 1
ATOM 865 C C . ASN A 1 116 ? -2.832 -1.024 -6.476 1.00 92.94 116 ASN A C 1
ATOM 867 O O . ASN A 1 116 ? -3.433 0.044 -6.601 1.00 92.94 116 ASN A O 1
ATOM 871 N N . LEU A 1 117 ? -1.502 -1.113 -6.401 1.00 92.75 117 LEU A N 1
ATOM 872 C CA . LEU A 1 117 ? -0.616 0.053 -6.437 1.00 92.75 117 LEU A CA 1
ATOM 873 C C . LEU A 1 117 ? -0.723 0.824 -7.761 1.00 92.75 117 LEU A C 1
ATOM 875 O O . LEU A 1 117 ? -0.589 2.037 -7.765 1.00 92.75 117 LEU A O 1
ATOM 879 N N . ALA A 1 118 ? -1.084 0.186 -8.878 1.00 90.75 118 ALA A N 1
ATOM 880 C CA . ALA A 1 118 ? -1.291 0.907 -10.140 1.00 90.75 118 ALA A CA 1
ATOM 881 C C . ALA A 1 118 ? -2.507 1.857 -10.109 1.00 90.75 118 ALA A C 1
ATOM 883 O O . ALA A 1 118 ? -2.577 2.797 -10.894 1.00 90.75 118 ALA A O 1
ATOM 884 N N . LYS A 1 119 ? -3.462 1.639 -9.190 1.00 88.75 119 LYS A N 1
ATOM 885 C CA . LYS A 1 119 ? -4.596 2.555 -8.955 1.00 88.75 119 LYS A CA 1
ATOM 886 C C . LYS A 1 119 ? -4.279 3.644 -7.925 1.00 88.75 119 LYS A C 1
ATOM 888 O O . LYS A 1 119 ? -5.070 4.568 -7.759 1.00 88.75 119 LYS A O 1
ATOM 893 N N . MET A 1 120 ? -3.152 3.520 -7.229 1.00 86.94 120 MET A N 1
ATOM 894 C CA . MET A 1 120 ? -2.630 4.469 -6.246 1.00 86.94 120 MET A CA 1
ATOM 895 C C . MET A 1 120 ? -1.197 4.807 -6.664 1.00 86.94 120 MET A C 1
ATOM 897 O O . MET A 1 120 ? -0.257 4.301 -6.052 1.00 86.94 120 MET A O 1
ATOM 901 N N . PRO A 1 121 ? -1.025 5.586 -7.749 1.00 76.75 121 PRO A N 1
ATOM 902 C CA . PRO A 1 121 ? 0.234 5.651 -8.492 1.00 76.75 121 PRO A CA 1
ATOM 903 C C . PRO A 1 121 ? 1.429 6.076 -7.635 1.00 76.75 121 PRO A C 1
ATOM 905 O O . PRO A 1 121 ? 2.547 5.694 -7.954 1.00 76.75 121 PRO A O 1
ATOM 908 N N . HIS A 1 122 ? 1.177 6.781 -6.525 1.00 87.00 122 HIS A N 1
ATOM 909 C CA . HIS A 1 122 ? 2.150 7.038 -5.466 1.00 87.00 122 HIS A CA 1
ATOM 910 C C . HIS A 1 122 ? 1.540 6.757 -4.099 1.00 87.00 122 HIS A C 1
ATOM 912 O O . HIS A 1 122 ? 0.360 7.031 -3.863 1.00 87.00 122 HIS A O 1
ATOM 918 N N . LEU A 1 123 ? 2.367 6.258 -3.185 1.00 89.62 123 LEU A N 1
ATOM 919 C CA . LEU A 1 123 ? 1.989 5.971 -1.809 1.00 89.62 123 LEU A CA 1
ATOM 920 C C . LEU A 1 123 ? 3.034 6.555 -0.858 1.00 89.62 123 LEU A C 1
ATOM 922 O O . LEU A 1 123 ? 4.212 6.222 -0.950 1.00 89.62 123 LEU A O 1
ATOM 926 N N . LEU A 1 124 ? 2.586 7.391 0.079 1.00 91.06 124 LEU A N 1
ATOM 927 C CA . LEU A 1 124 ? 3.396 7.844 1.206 1.00 91.06 124 LEU A CA 1
ATOM 928 C C . LEU A 1 124 ? 3.038 7.012 2.439 1.00 91.06 124 LEU A C 1
ATOM 930 O O . LEU A 1 124 ? 1.876 6.979 2.848 1.00 91.06 124 LEU A O 1
ATOM 934 N N . VAL A 1 125 ? 4.036 6.361 3.033 1.00 89.31 125 VAL A N 1
ATOM 935 C CA . VAL A 1 125 ? 3.879 5.569 4.258 1.00 89.31 125 VAL A CA 1
ATOM 936 C C . VAL A 1 125 ? 4.594 6.288 5.394 1.00 89.31 125 VAL A C 1
ATOM 938 O O . VAL A 1 125 ? 5.805 6.483 5.345 1.00 89.31 125 VAL A O 1
ATOM 941 N N . ALA A 1 126 ? 3.845 6.673 6.423 1.00 88.44 126 ALA A N 1
ATOM 942 C CA . ALA A 1 126 ? 4.372 7.329 7.613 1.00 88.44 126 ALA A CA 1
ATOM 943 C C . ALA A 1 126 ? 3.889 6.600 8.870 1.00 88.44 126 ALA A C 1
ATOM 945 O O . ALA A 1 126 ? 2.749 6.144 8.938 1.00 88.44 126 ALA A O 1
ATOM 946 N N . GLY A 1 127 ? 4.758 6.505 9.871 1.00 83.31 127 GLY A N 1
ATOM 947 C CA . GLY A 1 127 ? 4.452 5.890 11.157 1.00 83.31 127 GLY A CA 1
ATOM 948 C C . GLY A 1 127 ? 5.624 6.048 12.116 1.00 83.31 127 GLY A C 1
ATOM 949 O O . GLY A 1 127 ? 6.777 6.065 11.686 1.00 83.31 127 GLY A O 1
ATOM 950 N N . ALA A 1 128 ? 5.331 6.182 13.409 1.00 83.62 128 ALA A N 1
ATOM 951 C CA . ALA A 1 128 ? 6.361 6.177 14.442 1.00 83.62 128 ALA A CA 1
ATOM 952 C C . ALA A 1 128 ? 7.043 4.799 14.530 1.00 83.62 128 ALA A C 1
ATOM 954 O O . ALA A 1 128 ? 6.510 3.789 14.059 1.00 83.62 128 ALA A O 1
ATOM 955 N N . THR A 1 129 ? 8.212 4.737 15.167 1.00 82.88 129 THR A N 1
ATOM 956 C CA . THR A 1 129 ? 8.895 3.467 15.445 1.00 82.88 129 THR A CA 1
ATOM 957 C C . THR A 1 129 ? 7.952 2.502 16.163 1.00 82.88 129 THR A C 1
ATOM 959 O O . THR A 1 129 ? 7.325 2.862 17.156 1.00 82.88 129 THR A O 1
ATOM 962 N N . GLY A 1 130 ? 7.837 1.276 15.649 1.00 82.06 130 GLY A N 1
ATOM 963 C CA . GLY A 1 130 ? 6.938 0.255 16.196 1.00 82.06 130 GLY A CA 1
ATOM 964 C C . GLY A 1 130 ? 5.487 0.323 15.703 1.00 82.06 130 GLY A C 1
ATOM 965 O O . GLY A 1 130 ? 4.738 -0.612 15.956 1.00 82.06 130 GLY A O 1
ATOM 966 N N . ALA A 1 131 ? 5.093 1.342 14.927 1.00 84.06 131 ALA A N 1
ATOM 967 C CA . ALA A 1 131 ? 3.737 1.456 14.368 1.00 84.06 131 ALA A CA 1
ATOM 968 C C . ALA A 1 131 ? 3.468 0.523 13.166 1.00 84.06 131 ALA A C 1
ATOM 970 O O . ALA A 1 131 ? 2.396 0.569 12.573 1.00 84.06 131 ALA A O 1
ATOM 971 N N . GLY A 1 132 ? 4.448 -0.295 12.764 1.00 88.62 132 GLY A N 1
ATOM 972 C CA . GLY A 1 132 ? 4.297 -1.266 11.674 1.00 88.62 132 GLY A CA 1
ATOM 973 C C . GLY A 1 132 ? 4.681 -0.775 10.272 1.00 88.62 132 GLY A C 1
ATOM 974 O O . GLY A 1 132 ? 4.429 -1.504 9.315 1.00 88.62 132 GLY A O 1
ATOM 975 N N . LYS A 1 133 ? 5.335 0.396 10.125 1.00 91.31 133 LYS A N 1
ATOM 976 C CA . LYS A 1 133 ? 5.848 0.911 8.829 1.00 91.31 133 LYS A CA 1
ATOM 977 C C . LYS A 1 133 ? 6.668 -0.152 8.089 1.00 91.31 133 LYS A C 1
ATOM 979 O O . LYS A 1 133 ? 6.351 -0.505 6.957 1.00 91.31 133 LYS A O 1
ATOM 984 N N . SER A 1 134 ? 7.680 -0.694 8.760 1.00 90.44 134 SER A N 1
ATOM 985 C CA . SER A 1 134 ? 8.584 -1.712 8.219 1.00 90.44 134 SER A CA 1
ATOM 986 C C . SER A 1 134 ? 7.832 -2.981 7.815 1.00 90.44 134 SER A C 1
ATOM 988 O O . SER A 1 134 ? 8.012 -3.488 6.710 1.00 90.44 134 SER A O 1
ATOM 990 N N . SER A 1 135 ? 6.916 -3.467 8.659 1.00 91.50 135 SER A N 1
ATOM 991 C CA . SER A 1 135 ? 6.081 -4.636 8.349 1.00 91.50 135 SER A CA 1
ATOM 992 C C . SER A 1 135 ? 5.200 -4.412 7.118 1.00 91.50 135 SER A C 1
ATOM 994 O O . SER A 1 135 ? 5.053 -5.318 6.302 1.00 91.50 135 SER A O 1
ATOM 996 N N . PHE A 1 136 ? 4.648 -3.206 6.956 1.00 93.31 136 PHE A N 1
ATOM 997 C CA . PHE A 1 136 ? 3.846 -2.836 5.791 1.00 93.31 136 PHE A CA 1
ATOM 998 C C . PHE A 1 136 ? 4.681 -2.747 4.504 1.00 93.31 136 PHE A C 1
ATOM 1000 O O . PHE A 1 136 ? 4.278 -3.262 3.464 1.00 93.31 136 PHE A O 1
ATOM 1007 N N . VAL A 1 137 ? 5.871 -2.140 4.556 1.00 93.81 137 VAL A N 1
ATOM 1008 C CA . VAL A 1 137 ? 6.778 -2.090 3.394 1.00 93.81 137 VAL A CA 1
ATOM 1009 C C . VAL A 1 137 ? 7.190 -3.504 2.978 1.00 93.81 137 VAL A C 1
ATOM 1011 O O . VAL A 1 137 ? 7.115 -3.854 1.800 1.00 93.81 137 VAL A O 1
ATOM 1014 N N . ASN A 1 138 ? 7.537 -4.354 3.945 1.00 94.50 138 ASN A N 1
ATOM 1015 C CA . ASN A 1 138 ? 7.874 -5.750 3.684 1.00 94.50 138 ASN A CA 1
ATOM 1016 C C . ASN A 1 138 ? 6.689 -6.539 3.110 1.00 94.50 138 ASN A C 1
ATOM 1018 O O . ASN A 1 138 ? 6.869 -7.334 2.183 1.00 94.50 138 ASN A O 1
ATOM 1022 N N . SER A 1 139 ? 5.469 -6.310 3.609 1.00 94.75 139 SER A N 1
ATOM 1023 C CA . SER A 1 139 ? 4.280 -6.986 3.087 1.00 94.75 139 SER A CA 1
ATOM 1024 C C . SER A 1 139 ? 3.957 -6.556 1.658 1.00 94.75 139 SER A C 1
ATOM 1026 O O . SER A 1 139 ? 3.613 -7.403 0.829 1.00 94.75 139 SER A O 1
ATOM 1028 N N . MET A 1 140 ? 4.147 -5.274 1.338 1.00 96.19 140 MET A N 1
ATOM 1029 C CA . MET A 1 140 ? 4.038 -4.741 -0.015 1.00 96.19 140 MET A CA 1
ATOM 1030 C C . MET A 1 140 ? 5.031 -5.426 -0.956 1.00 96.19 140 MET A C 1
ATOM 1032 O O . MET A 1 140 ? 4.603 -6.034 -1.936 1.00 96.19 140 MET A O 1
ATOM 1036 N N . ILE A 1 141 ? 6.332 -5.387 -0.646 1.00 97.00 141 ILE A N 1
ATOM 1037 C CA . ILE A 1 141 ? 7.382 -5.963 -1.502 1.00 97.00 141 ILE A CA 1
ATOM 1038 C C . ILE A 1 141 ? 7.152 -7.461 -1.696 1.00 97.00 141 ILE A C 1
ATOM 1040 O O . ILE A 1 141 ? 7.095 -7.939 -2.830 1.00 97.00 141 ILE A O 1
ATOM 1044 N N . THR A 1 142 ? 6.939 -8.190 -0.599 1.00 96.62 142 THR A N 1
ATOM 1045 C CA . THR A 1 142 ? 6.693 -9.636 -0.631 1.00 96.62 142 THR A CA 1
ATOM 1046 C C . THR A 1 142 ? 5.473 -9.973 -1.484 1.00 96.62 142 THR A C 1
ATOM 1048 O O . THR A 1 142 ? 5.527 -10.906 -2.281 1.00 96.62 142 THR A O 1
ATOM 1051 N N . SER A 1 143 ? 4.389 -9.196 -1.389 1.00 96.75 143 SER A N 1
ATOM 1052 C CA . SER A 1 143 ? 3.198 -9.425 -2.215 1.00 96.75 143 SER A CA 1
ATOM 1053 C C . SER A 1 143 ? 3.494 -9.347 -3.710 1.00 96.75 143 SER A C 1
ATOM 1055 O O . SER A 1 143 ? 2.967 -10.155 -4.473 1.00 96.75 143 SER A O 1
ATOM 1057 N N . ILE A 1 144 ? 4.329 -8.390 -4.124 1.00 97.12 144 ILE A N 1
ATOM 1058 C CA . ILE A 1 144 ? 4.724 -8.236 -5.526 1.00 97.12 144 ILE A CA 1
ATOM 1059 C C . ILE A 1 144 ? 5.631 -9.391 -5.951 1.00 97.12 144 ILE A C 1
ATOM 1061 O O . ILE A 1 144 ? 5.359 -10.038 -6.961 1.00 97.12 144 ILE A O 1
ATOM 1065 N N . LEU A 1 145 ? 6.659 -9.712 -5.159 1.00 96.75 145 LEU A N 1
ATOM 1066 C CA . LEU A 1 145 ? 7.593 -10.804 -5.461 1.00 96.75 145 LEU A CA 1
ATOM 1067 C C . LEU A 1 145 ? 6.899 -12.169 -5.563 1.00 96.75 145 LEU A C 1
ATOM 1069 O O . LEU A 1 145 ? 7.293 -13.000 -6.376 1.00 96.75 145 LEU A O 1
ATOM 1073 N N . MET A 1 146 ? 5.851 -12.402 -4.769 1.00 94.38 146 MET A N 1
ATOM 1074 C CA . MET A 1 146 ? 5.102 -13.660 -4.786 1.00 94.38 146 MET A CA 1
ATOM 1075 C C . MET A 1 146 ? 4.207 -13.845 -6.017 1.00 94.38 146 MET A C 1
ATOM 1077 O O . MET A 1 146 ? 3.713 -14.954 -6.224 1.00 94.38 146 MET A O 1
ATOM 1081 N N . ARG A 1 147 ? 3.949 -12.794 -6.807 1.00 94.25 147 ARG A N 1
ATOM 1082 C CA . ARG A 1 147 ? 2.964 -12.864 -7.899 1.00 94.25 147 ARG A CA 1
ATOM 1083 C C . ARG A 1 147 ? 3.405 -12.296 -9.240 1.00 94.25 147 ARG A C 1
ATOM 1085 O O . ARG A 1 147 ? 2.764 -12.611 -10.234 1.00 94.25 147 ARG A O 1
ATOM 1092 N N . ALA A 1 148 ? 4.437 -11.461 -9.271 1.00 96.56 148 ALA A N 1
ATOM 1093 C CA . ALA A 1 148 ? 4.917 -10.817 -10.484 1.00 96.56 148 ALA A CA 1
ATOM 1094 C C . ALA A 1 148 ? 6.280 -11.371 -10.894 1.00 96.56 148 ALA A C 1
ATOM 1096 O O . ALA A 1 148 ? 7.163 -11.579 -10.061 1.00 96.56 148 ALA A O 1
ATOM 1097 N N . THR A 1 149 ? 6.481 -11.549 -12.194 1.00 97.25 149 THR A N 1
ATOM 1098 C CA . THR A 1 149 ? 7.799 -11.850 -12.767 1.00 97.25 149 THR A CA 1
ATOM 1099 C C . THR A 1 149 ? 8.626 -10.567 -12.979 1.00 97.25 149 THR A C 1
ATOM 1101 O O . THR A 1 149 ? 8.055 -9.475 -13.044 1.00 97.25 149 THR A O 1
ATOM 1104 N N . PRO A 1 150 ? 9.964 -10.652 -13.139 1.00 97.25 150 PRO A N 1
ATOM 1105 C CA . PRO A 1 150 ? 10.802 -9.491 -13.476 1.00 97.25 150 PRO A CA 1
ATOM 1106 C C . PRO A 1 150 ? 10.453 -8.808 -14.811 1.00 97.25 150 PRO A C 1
ATOM 1108 O O . PRO A 1 150 ? 10.821 -7.652 -15.028 1.00 97.25 150 PRO A O 1
ATOM 1111 N N . ASP A 1 151 ? 9.756 -9.512 -15.707 1.00 95.62 151 ASP A N 1
ATOM 1112 C CA . ASP A 1 151 ? 9.251 -8.967 -16.974 1.00 95.62 151 ASP A CA 1
ATOM 1113 C C . ASP A 1 151 ? 7.940 -8.182 -16.790 1.00 95.62 151 ASP A C 1
ATOM 1115 O O . ASP A 1 151 ? 7.531 -7.424 -17.670 1.00 95.62 151 ASP A O 1
ATOM 1119 N N . GLU A 1 152 ? 7.280 -8.334 -15.640 1.00 96.44 152 GLU A N 1
ATOM 1120 C CA . GLU A 1 152 ? 6.048 -7.626 -15.289 1.00 96.44 152 GLU A CA 1
ATOM 1121 C C . GLU A 1 152 ? 6.293 -6.475 -14.322 1.00 96.44 152 GLU A C 1
ATOM 1123 O O . GLU A 1 152 ? 5.634 -5.443 -14.441 1.00 96.44 152 GLU A O 1
ATOM 1128 N N . VAL A 1 153 ? 7.223 -6.633 -13.375 1.00 97.94 153 VAL A N 1
ATOM 1129 C CA . VAL A 1 153 ? 7.580 -5.591 -12.407 1.00 97.94 153 VAL A CA 1
ATOM 1130 C C . VAL A 1 153 ? 9.088 -5.536 -12.214 1.00 97.94 153 VAL A C 1
ATOM 1132 O O . VAL A 1 153 ? 9.746 -6.539 -11.944 1.00 97.94 153 VAL A O 1
ATOM 1135 N N . ARG A 1 154 ? 9.625 -4.324 -12.284 1.00 98.00 154 ARG A N 1
ATOM 1136 C CA . ARG A 1 154 ? 11.002 -3.987 -11.952 1.00 98.00 154 ARG A CA 1
ATOM 1137 C C . ARG A 1 154 ? 11.040 -3.023 -10.776 1.00 98.00 154 ARG A C 1
ATOM 1139 O O . ARG A 1 154 ? 10.140 -2.202 -10.617 1.00 98.00 154 ARG A O 1
ATOM 1146 N N . MET A 1 155 ? 12.077 -3.132 -9.952 1.00 98.12 155 MET A N 1
ATOM 1147 C CA . MET A 1 155 ? 12.188 -2.395 -8.696 1.00 98.12 155 MET A CA 1
ATOM 1148 C C . MET A 1 155 ? 13.462 -1.554 -8.633 1.00 98.12 155 MET A C 1
ATOM 1150 O O . MET A 1 155 ? 14.539 -1.990 -9.047 1.00 98.12 155 MET A O 1
ATOM 1154 N N . VAL A 1 156 ? 13.329 -0.361 -8.057 1.00 97.56 156 VAL A N 1
ATOM 1155 C CA . VAL A 1 156 ? 14.440 0.465 -7.573 1.00 97.56 156 VAL A CA 1
ATOM 1156 C C . VAL A 1 156 ? 14.239 0.636 -6.075 1.00 97.56 156 VAL A C 1
ATOM 1158 O O . VAL A 1 156 ? 13.191 1.113 -5.648 1.00 97.56 156 VAL A O 1
ATOM 1161 N N . MET A 1 157 ? 15.223 0.230 -5.279 1.00 97.62 157 MET A N 1
ATOM 1162 C CA . MET A 1 157 ? 15.157 0.302 -3.821 1.00 97.62 157 MET A CA 1
ATOM 1163 C C . MET A 1 157 ? 16.229 1.248 -3.291 1.00 97.62 157 MET A C 1
ATOM 1165 O O . MET A 1 157 ? 17.401 1.133 -3.656 1.00 97.62 157 MET A O 1
ATOM 1169 N N . VAL A 1 158 ? 15.819 2.167 -2.422 1.00 95.81 158 VAL A N 1
ATOM 1170 C CA . VAL A 1 158 ? 16.687 3.131 -1.750 1.00 95.81 158 VAL A CA 1
ATOM 1171 C C . VAL A 1 158 ? 16.593 2.918 -0.243 1.00 95.81 158 VAL A C 1
ATOM 1173 O O . VAL A 1 158 ? 15.542 3.139 0.360 1.00 95.81 158 VAL A O 1
ATOM 1176 N N . ASP A 1 159 ? 17.709 2.507 0.351 1.00 95.00 159 ASP A N 1
ATOM 1177 C CA . ASP A 1 159 ? 17.856 2.243 1.785 1.00 95.00 159 ASP A CA 1
ATOM 1178 C C . ASP A 1 159 ? 19.164 2.876 2.289 1.00 95.00 159 ASP A C 1
ATOM 1180 O O . ASP A 1 159 ? 20.221 2.231 2.305 1.00 95.00 159 ASP A O 1
ATOM 1184 N N . PRO A 1 160 ? 19.133 4.168 2.668 1.00 89.75 160 PRO A N 1
ATOM 1185 C CA . PRO A 1 160 ? 20.314 4.885 3.144 1.00 89.75 160 PRO A CA 1
ATOM 1186 C C . PRO A 1 160 ? 20.889 4.274 4.428 1.00 89.75 160 PRO A C 1
ATOM 1188 O O . PRO A 1 160 ? 22.100 4.324 4.652 1.00 89.75 160 PRO A O 1
ATOM 1191 N N . LYS A 1 161 ? 20.020 3.683 5.259 1.00 88.75 161 LYS A N 1
ATOM 1192 C CA . LYS A 1 161 ? 20.349 3.168 6.594 1.00 88.75 161 LYS A CA 1
ATOM 1193 C C . LYS A 1 161 ? 20.775 1.700 6.577 1.00 88.75 161 LYS A C 1
ATOM 1195 O O . LYS A 1 161 ? 21.407 1.258 7.531 1.00 88.75 161 LYS A O 1
ATOM 1200 N N . ARG A 1 162 ? 20.507 0.971 5.488 1.00 89.81 162 ARG A N 1
ATOM 1201 C CA . ARG A 1 162 ? 20.815 -0.461 5.304 1.00 89.81 162 ARG A CA 1
ATOM 1202 C C . ARG A 1 162 ? 20.129 -1.366 6.326 1.00 89.81 162 ARG A C 1
ATOM 1204 O O . ARG A 1 162 ? 20.697 -2.381 6.729 1.00 89.81 162 ARG A O 1
ATOM 1211 N N . VAL A 1 163 ? 18.936 -0.988 6.764 1.00 87.75 163 VAL A N 1
ATOM 1212 C CA . VAL A 1 163 ? 18.201 -1.721 7.804 1.00 87.75 163 VAL A CA 1
ATOM 1213 C C . VAL A 1 163 ? 17.008 -2.452 7.208 1.00 87.75 163 VAL A C 1
ATOM 1215 O O . VAL A 1 163 ? 16.801 -3.623 7.510 1.00 87.75 163 VAL A O 1
ATOM 1218 N N . GLU A 1 164 ? 16.241 -1.781 6.355 1.00 88.88 164 GLU A N 1
ATOM 1219 C CA . GLU A 1 164 ? 14.885 -2.214 6.021 1.00 88.88 164 GLU A CA 1
ATOM 1220 C C . GLU A 1 164 ? 14.814 -3.027 4.727 1.00 88.88 164 GLU A C 1
ATOM 1222 O O . GLU A 1 164 ? 14.036 -3.978 4.643 1.00 88.88 164 GLU A O 1
ATOM 1227 N N . LEU A 1 165 ? 15.616 -2.684 3.711 1.00 95.19 165 LEU A N 1
ATOM 1228 C CA . LEU A 1 165 ? 15.482 -3.278 2.374 1.00 95.19 165 LEU A CA 1
ATOM 1229 C C . LEU A 1 165 ? 16.586 -4.280 2.032 1.00 95.19 165 LEU A C 1
ATOM 1231 O O . LEU A 1 165 ? 16.452 -5.014 1.058 1.00 95.19 165 LEU A O 1
ATOM 1235 N N . THR A 1 166 ? 17.654 -4.363 2.826 1.00 93.38 166 THR A N 1
ATOM 1236 C CA . THR A 1 166 ? 18.816 -5.235 2.555 1.00 93.38 166 THR A CA 1
ATOM 1237 C C . THR A 1 166 ? 18.468 -6.717 2.409 1.00 93.38 166 THR A C 1
ATOM 1239 O O . THR A 1 166 ? 19.158 -7.436 1.689 1.00 93.38 166 THR A O 1
ATOM 1242 N N . ALA A 1 167 ? 17.366 -7.169 3.014 1.00 94.81 167 ALA A N 1
ATOM 1243 C CA . ALA A 1 167 ? 16.842 -8.525 2.855 1.00 94.81 167 ALA A CA 1
ATOM 1244 C C . ALA A 1 167 ? 16.441 -8.874 1.405 1.00 94.81 167 ALA A C 1
ATOM 1246 O O . ALA A 1 167 ? 16.324 -10.052 1.074 1.00 94.81 167 ALA A O 1
ATOM 1247 N N . TYR A 1 168 ? 16.239 -7.871 0.544 1.00 96.81 168 TYR A N 1
ATOM 1248 C CA . TYR A 1 168 ? 15.848 -8.039 -0.858 1.00 96.81 168 TYR A CA 1
ATOM 1249 C C . TYR A 1 168 ? 17.023 -7.951 -1.838 1.00 96.81 168 TYR A C 1
ATOM 1251 O O . TYR A 1 168 ? 16.809 -7.978 -3.049 1.00 96.81 168 TYR A O 1
ATOM 1259 N N . GLU A 1 169 ? 18.262 -7.836 -1.357 1.00 96.19 169 GLU A N 1
ATOM 1260 C CA . GLU A 1 169 ? 19.429 -7.780 -2.237 1.00 96.19 169 GLU A CA 1
ATOM 1261 C C . GLU A 1 169 ? 19.508 -9.038 -3.125 1.00 96.19 169 GLU A C 1
ATOM 1263 O O . GLU A 1 169 ? 19.305 -10.165 -2.671 1.00 96.19 169 GLU A O 1
ATOM 1268 N N . GLY A 1 170 ? 19.793 -8.844 -4.414 1.00 95.19 170 GLY A N 1
ATOM 1269 C CA . GLY A 1 170 ? 19.933 -9.938 -5.380 1.00 95.19 170 GLY A CA 1
ATOM 1270 C C . GLY A 1 170 ? 18.632 -10.514 -5.954 1.00 95.19 170 GLY A C 1
ATOM 1271 O O . GLY A 1 170 ? 18.711 -11.402 -6.806 1.00 95.19 170 GLY A O 1
ATOM 1272 N N . VAL A 1 171 ? 17.442 -10.025 -5.572 1.00 97.50 171 VAL A N 1
ATOM 1273 C CA . VAL A 1 171 ? 16.204 -10.452 -6.254 1.00 97.50 171 VAL A CA 1
ATOM 1274 C C . VAL A 1 171 ? 16.222 -10.009 -7.727 1.00 97.50 171 VAL A C 1
ATOM 1276 O O . VAL A 1 171 ? 16.635 -8.887 -8.032 1.00 97.50 171 VAL A O 1
ATOM 1279 N N . PRO A 1 172 ? 15.744 -10.842 -8.673 1.00 97.75 172 PRO A N 1
ATOM 1280 C CA . PRO A 1 172 ? 15.877 -10.567 -10.107 1.00 97.75 172 PRO A CA 1
ATOM 1281 C C . PRO A 1 172 ? 15.045 -9.368 -10.587 1.00 97.75 172 PRO A C 1
ATOM 1283 O O . PRO A 1 172 ? 15.253 -8.876 -11.695 1.00 97.75 172 PRO A O 1
ATOM 1286 N N . HIS A 1 173 ? 14.104 -8.886 -9.771 1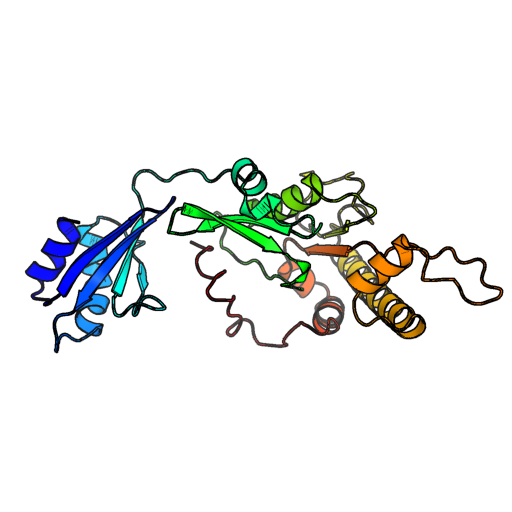.00 98.25 173 HIS A N 1
ATOM 1287 C CA . HIS A 1 173 ? 13.287 -7.704 -10.045 1.00 98.25 173 HIS A CA 1
ATOM 1288 C C . HIS A 1 173 ? 14.073 -6.396 -9.932 1.00 98.25 173 HIS A C 1
ATOM 1290 O O . HIS A 1 173 ? 13.666 -5.407 -10.543 1.00 98.25 173 HIS A O 1
ATOM 1296 N N . LEU A 1 174 ? 15.186 -6.368 -9.194 1.00 98.00 174 LEU A N 1
ATOM 1297 C CA . LEU A 1 174 ? 16.000 -5.164 -9.038 1.00 98.00 174 LEU A CA 1
ATOM 1298 C C . LEU A 1 174 ? 16.627 -4.743 -10.375 1.00 98.00 174 LEU A C 1
ATOM 1300 O O . LEU A 1 174 ? 17.178 -5.561 -11.110 1.00 98.00 174 LEU A O 1
ATOM 13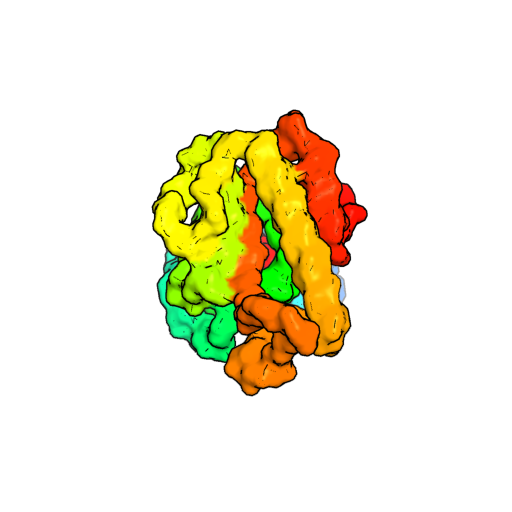04 N N . ILE A 1 175 ? 16.537 -3.450 -10.694 1.00 95.50 175 ILE A N 1
ATOM 1305 C CA . ILE A 1 175 ? 17.231 -2.846 -11.849 1.00 95.50 175 ILE A CA 1
ATOM 1306 C C . ILE A 1 175 ? 18.698 -2.572 -11.518 1.00 95.50 175 ILE A C 1
ATOM 1308 O O . ILE A 1 175 ? 19.577 -2.681 -12.368 1.00 95.50 175 ILE A O 1
ATOM 1312 N N . THR A 1 176 ? 18.948 -2.199 -10.271 1.00 94.44 176 THR A N 1
ATOM 1313 C CA . THR A 1 176 ? 20.252 -1.844 -9.720 1.00 94.44 176 THR A CA 1
ATOM 1314 C C . THR A 1 176 ? 20.341 -2.422 -8.309 1.00 94.44 176 THR A C 1
ATOM 1316 O O . THR A 1 176 ? 19.292 -2.573 -7.674 1.00 94.44 176 THR A O 1
ATOM 1319 N N . PRO A 1 177 ? 21.550 -2.715 -7.791 1.00 96.00 177 PRO A N 1
ATOM 1320 C CA . PRO A 1 177 ? 21.731 -3.025 -6.375 1.00 96.00 177 PRO A CA 1
ATOM 1321 C C . PRO A 1 177 ? 21.100 -1.959 -5.478 1.00 96.00 177 PRO A C 1
ATOM 1323 O O . PRO A 1 177 ? 20.971 -0.801 -5.902 1.00 96.00 177 PRO A O 1
ATOM 1326 N N . ILE A 1 178 ? 20.741 -2.336 -4.248 1.00 97.38 178 ILE A N 1
ATOM 1327 C CA . ILE A 1 178 ? 20.056 -1.435 -3.317 1.00 97.38 178 ILE A CA 1
ATOM 1328 C C . ILE A 1 178 ? 20.896 -0.172 -3.114 1.00 97.38 178 ILE A C 1
ATOM 1330 O O . ILE A 1 178 ? 22.087 -0.208 -2.783 1.00 97.38 178 ILE A O 1
ATOM 1334 N N . ILE A 1 179 ? 20.272 0.980 -3.345 1.00 96.06 179 ILE A N 1
ATOM 1335 C CA . ILE A 1 179 ? 20.962 2.260 -3.338 1.00 96.06 179 ILE A CA 1
ATOM 1336 C C . ILE A 1 179 ? 21.047 2.764 -1.904 1.00 96.06 179 ILE A C 1
ATOM 1338 O O . ILE A 1 179 ? 20.043 3.112 -1.292 1.00 96.06 179 ILE A O 1
ATOM 1342 N N . THR A 1 180 ? 22.269 2.867 -1.386 1.00 94.12 180 THR A N 1
ATOM 1343 C CA . THR A 1 180 ? 22.511 3.365 -0.020 1.00 94.12 180 THR A CA 1
ATOM 1344 C C . THR A 1 180 ? 23.084 4.781 0.000 1.00 94.12 180 THR A C 1
ATOM 1346 O O . THR A 1 180 ? 23.244 5.370 1.061 1.00 94.12 180 THR A O 1
ATOM 1349 N N . ASN A 1 181 ? 23.479 5.323 -1.157 1.00 91.69 181 ASN A N 1
ATOM 1350 C CA . ASN A 1 181 ? 24.042 6.667 -1.262 1.00 91.69 181 ASN A CA 1
ATOM 1351 C C . ASN A 1 181 ? 22.956 7.649 -1.740 1.00 91.69 181 ASN A C 1
ATOM 1353 O O . ASN A 1 181 ? 22.442 7.453 -2.843 1.00 91.69 181 ASN A O 1
ATOM 1357 N N . PRO A 1 182 ? 22.650 8.722 -0.986 1.00 88.25 182 PRO A N 1
ATOM 1358 C CA . PRO A 1 182 ? 21.604 9.677 -1.358 1.00 88.25 182 PRO A CA 1
ATOM 1359 C C . PRO A 1 182 ? 21.794 10.352 -2.724 1.00 88.25 182 PRO A C 1
ATOM 1361 O O . PRO A 1 182 ? 20.821 10.560 -3.440 1.00 88.25 182 PRO A O 1
ATOM 1364 N N . LYS A 1 183 ? 23.036 10.638 -3.141 1.00 87.50 183 LYS A N 1
ATOM 1365 C CA . LYS A 1 183 ? 23.305 11.225 -4.467 1.00 87.50 183 LYS A CA 1
ATOM 1366 C C . LYS A 1 183 ? 22.983 10.242 -5.590 1.00 87.50 183 LYS A C 1
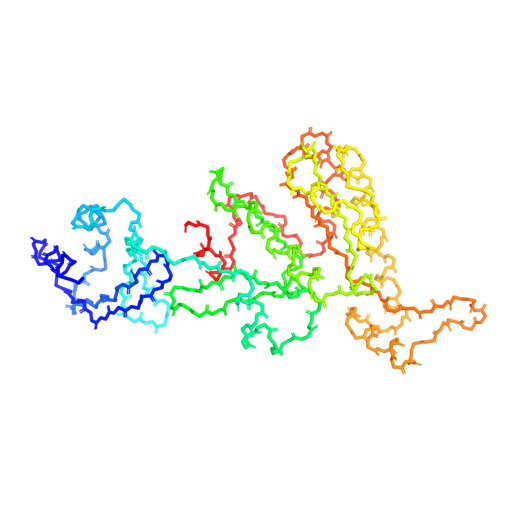ATOM 1368 O O . LYS A 1 183 ? 22.309 10.603 -6.546 1.00 87.50 183 LYS A O 1
ATOM 1373 N N . LYS A 1 184 ? 23.383 8.975 -5.432 1.00 91.69 184 LYS A N 1
ATOM 1374 C CA . LYS A 1 184 ? 23.009 7.909 -6.379 1.00 91.69 184 LYS A CA 1
ATOM 1375 C C . LYS A 1 184 ? 21.498 7.677 -6.413 1.00 91.69 184 LYS A C 1
ATOM 1377 O O . LYS A 1 184 ? 20.963 7.315 -7.454 1.00 91.69 184 LYS A O 1
ATOM 1382 N N . ALA A 1 185 ? 20.809 7.872 -5.288 1.00 91.81 185 ALA A N 1
ATOM 1383 C CA . ALA A 1 185 ? 19.355 7.772 -5.243 1.00 91.81 185 ALA A CA 1
ATOM 1384 C C . ALA A 1 185 ? 18.702 8.888 -6.067 1.00 91.81 185 ALA A C 1
ATOM 1386 O O . ALA A 1 185 ? 17.816 8.598 -6.863 1.00 91.81 185 ALA A O 1
ATOM 1387 N N . ALA A 1 186 ? 19.187 10.128 -5.953 1.00 89.50 186 ALA A N 1
ATOM 1388 C CA . ALA A 1 186 ? 18.734 11.234 -6.795 1.00 89.50 186 ALA A CA 1
ATOM 1389 C C . ALA A 1 186 ? 18.981 10.960 -8.293 1.00 89.50 186 ALA A C 1
ATOM 1391 O O . ALA A 1 186 ? 18.068 11.100 -9.103 1.00 89.50 186 ALA A O 1
ATOM 1392 N N . GLU A 1 187 ? 20.167 10.465 -8.665 1.00 91.00 187 GLU A N 1
ATOM 1393 C CA . GLU A 1 187 ? 20.469 10.052 -10.048 1.00 91.00 187 GLU A CA 1
ATOM 1394 C C . GLU A 1 187 ? 19.514 8.956 -10.554 1.00 91.00 187 GLU A C 1
ATOM 1396 O O . GLU A 1 187 ? 19.060 8.997 -11.701 1.00 91.00 187 GLU A O 1
ATOM 1401 N N . ALA A 1 188 ? 19.176 7.983 -9.703 1.00 92.50 188 ALA A N 1
ATOM 1402 C CA . ALA A 1 188 ? 18.219 6.935 -10.039 1.00 92.50 188 ALA A CA 1
ATOM 1403 C C . ALA A 1 188 ? 16.798 7.486 -10.220 1.00 92.50 188 ALA A C 1
ATOM 1405 O O . ALA A 1 188 ? 16.121 7.089 -11.165 1.00 92.50 188 ALA A O 1
ATOM 1406 N N . LEU A 1 189 ? 16.356 8.433 -9.386 1.00 90.94 189 LEU A N 1
ATOM 1407 C CA . LEU A 1 189 ? 15.065 9.109 -9.563 1.00 90.94 189 LEU A CA 1
ATOM 1408 C C . LEU A 1 189 ? 15.027 9.918 -10.867 1.00 90.94 189 LEU A C 1
ATOM 1410 O O . LEU A 1 189 ? 14.055 9.833 -11.612 1.00 90.94 189 LEU A O 1
ATOM 1414 N N . GLN A 1 190 ? 16.103 10.627 -11.213 1.00 90.00 190 GLN A N 1
ATOM 1415 C CA . GLN A 1 190 ? 16.214 11.309 -12.508 1.00 90.00 190 GLN A CA 1
ATOM 1416 C C . GLN A 1 190 ? 16.180 10.322 -13.685 1.00 90.00 190 GLN A C 1
ATOM 1418 O O . GLN A 1 190 ? 15.600 10.608 -14.733 1.00 90.00 190 GLN A O 1
ATOM 1423 N N . TRP A 1 191 ? 16.781 9.138 -13.539 1.00 94.31 191 TRP A N 1
ATOM 1424 C CA . TRP A 1 191 ? 16.652 8.073 -14.533 1.00 94.31 191 TRP A CA 1
ATOM 1425 C C . TRP A 1 191 ? 15.207 7.571 -14.662 1.00 94.31 191 TRP A C 1
ATOM 1427 O O . TRP A 1 191 ? 14.740 7.417 -15.788 1.00 94.31 191 TRP A O 1
ATOM 1437 N N . VAL A 1 192 ? 14.483 7.398 -13.549 1.00 93.44 192 VAL A N 1
ATOM 1438 C CA . VAL A 1 192 ? 13.057 7.018 -13.549 1.00 93.44 192 VAL A CA 1
ATOM 1439 C C . VAL A 1 192 ? 12.211 8.038 -14.319 1.00 93.44 192 VAL A C 1
ATOM 1441 O O . VAL A 1 192 ? 11.352 7.637 -15.099 1.00 93.44 192 VAL A O 1
ATOM 1444 N N . VAL A 1 193 ? 12.468 9.340 -14.154 1.00 90.81 193 VAL A N 1
ATOM 1445 C CA . VAL A 1 193 ? 11.768 10.399 -14.909 1.00 90.81 193 VAL A CA 1
ATOM 1446 C C . VAL A 1 193 ? 12.049 10.286 -16.405 1.00 90.81 193 VAL A C 1
ATOM 1448 O O . VAL A 1 193 ? 11.119 10.277 -17.202 1.00 90.81 193 VAL A O 1
ATOM 1451 N N . ARG A 1 194 ? 13.314 10.106 -16.801 1.00 93.50 194 ARG A N 1
ATOM 1452 C CA . ARG A 1 194 ? 13.663 9.917 -18.220 1.00 93.50 194 ARG A CA 1
ATOM 1453 C C . ARG A 1 194 ? 13.013 8.672 -18.825 1.00 93.50 194 ARG A C 1
ATOM 1455 O O . ARG A 1 194 ? 12.578 8.707 -19.970 1.00 93.50 194 ARG A O 1
ATOM 1462 N N . GLU A 1 195 ? 12.943 7.580 -18.065 1.00 94.44 195 GLU A N 1
ATOM 1463 C CA . GLU A 1 195 ? 12.239 6.359 -18.471 1.00 94.44 195 GLU A CA 1
ATOM 1464 C C . GLU A 1 195 ? 10.728 6.608 -18.618 1.00 94.44 195 GLU A C 1
ATOM 1466 O O . GLU A 1 195 ? 10.104 6.091 -19.544 1.00 94.44 195 GLU A O 1
ATOM 1471 N N . MET A 1 196 ? 10.132 7.418 -17.738 1.00 93.44 196 MET A N 1
ATOM 1472 C CA . MET A 1 196 ? 8.730 7.828 -17.838 1.00 93.44 196 MET A CA 1
ATOM 1473 C C . MET A 1 196 ? 8.473 8.628 -19.121 1.00 93.44 196 MET A C 1
ATOM 1475 O O . MET A 1 196 ? 7.557 8.275 -19.864 1.00 93.44 196 MET A O 1
ATOM 1479 N N . ASP A 1 197 ? 9.284 9.649 -19.407 1.00 93.00 197 ASP A N 1
ATOM 1480 C CA . ASP A 1 197 ? 9.146 10.485 -20.608 1.00 93.00 197 ASP A CA 1
ATOM 1481 C C . ASP A 1 197 ? 9.299 9.651 -21.888 1.00 93.00 197 ASP A C 1
ATOM 1483 O O . ASP A 1 197 ? 8.436 9.684 -22.765 1.00 93.00 197 ASP A O 1
ATOM 1487 N N . ALA A 1 198 ? 10.328 8.798 -21.948 1.00 93.12 198 ALA A N 1
ATOM 1488 C CA . ALA A 1 198 ? 10.553 7.905 -23.084 1.00 93.12 198 ALA A CA 1
ATOM 1489 C C . ALA A 1 198 ? 9.373 6.947 -23.322 1.00 93.12 198 ALA A C 1
ATOM 1491 O O . ALA A 1 198 ? 9.003 6.672 -24.467 1.00 93.12 198 ALA A O 1
ATOM 1492 N N . ARG A 1 199 ? 8.750 6.442 -22.248 1.00 94.88 199 ARG A N 1
ATOM 1493 C CA . ARG A 1 199 ? 7.540 5.618 -22.355 1.00 94.88 199 ARG A CA 1
ATOM 1494 C C . ARG A 1 199 ? 6.350 6.431 -22.836 1.00 94.88 199 ARG A C 1
ATOM 1496 O O . ARG A 1 199 ? 5.601 5.920 -23.660 1.00 94.88 199 ARG A O 1
ATOM 1503 N N . TYR A 1 200 ? 6.160 7.658 -22.358 1.00 92.88 200 TYR A N 1
ATOM 1504 C CA . TYR A 1 200 ? 5.080 8.522 -22.840 1.00 92.88 200 TYR A CA 1
ATOM 1505 C C . TYR A 1 200 ? 5.186 8.779 -24.342 1.00 92.88 200 TYR A C 1
ATOM 1507 O O . TYR A 1 200 ? 4.189 8.607 -25.047 1.00 92.88 200 TYR A O 1
ATOM 1515 N N . ASP A 1 201 ? 6.383 9.105 -24.827 1.00 92.81 201 ASP A N 1
ATOM 1516 C CA . ASP A 1 201 ? 6.641 9.316 -26.252 1.00 92.81 201 ASP A CA 1
ATOM 1517 C C . ASP A 1 201 ? 6.323 8.059 -27.068 1.00 92.81 201 ASP A C 1
ATOM 1519 O O . ASP A 1 201 ? 5.616 8.120 -28.073 1.00 92.81 201 ASP A O 1
ATOM 1523 N N . ASP A 1 202 ? 6.778 6.890 -26.615 1.00 91.94 202 ASP A N 1
ATOM 1524 C CA . ASP A 1 202 ? 6.458 5.621 -27.269 1.00 91.94 202 ASP A CA 1
ATOM 1525 C C . ASP A 1 202 ? 4.962 5.320 -27.276 1.00 91.94 202 ASP A C 1
ATOM 1527 O O . ASP A 1 202 ? 4.406 4.955 -28.312 1.00 91.94 202 ASP A O 1
ATOM 1531 N N . LEU A 1 203 ? 4.299 5.452 -26.127 1.00 94.06 203 LEU A N 1
ATOM 1532 C CA . LEU A 1 203 ? 2.868 5.200 -26.011 1.00 94.06 203 LEU A CA 1
ATOM 1533 C C . LEU A 1 203 ? 2.097 6.104 -26.980 1.00 94.06 203 LEU A C 1
ATOM 1535 O O . LEU A 1 203 ? 1.245 5.604 -27.714 1.00 94.06 203 LEU A O 1
ATOM 1539 N N . ALA A 1 204 ? 2.446 7.391 -27.049 1.00 93.38 204 ALA A N 1
ATOM 1540 C CA . ALA A 1 204 ? 1.863 8.337 -27.995 1.00 93.38 204 ALA A CA 1
ATOM 1541 C C . ALA A 1 204 ? 2.130 7.936 -29.456 1.00 93.38 204 ALA A C 1
ATOM 1543 O O . ALA A 1 204 ? 1.190 7.898 -30.252 1.00 93.38 204 ALA A O 1
ATOM 1544 N N . ASN A 1 205 ? 3.368 7.555 -29.790 1.00 91.75 205 ASN A N 1
ATOM 1545 C CA . ASN A 1 205 ? 3.753 7.102 -31.131 1.00 91.75 205 ASN A CA 1
ATOM 1546 C C . ASN A 1 205 ? 2.963 5.868 -31.589 1.00 91.75 205 ASN A C 1
ATOM 1548 O O . ASN A 1 205 ? 2.622 5.752 -32.765 1.00 91.75 205 ASN A O 1
ATOM 1552 N N . TYR A 1 206 ? 2.640 4.959 -30.667 1.00 92.25 206 TYR A N 1
ATOM 1553 C CA . TYR A 1 206 ? 1.832 3.769 -30.948 1.00 92.25 206 TYR A CA 1
ATOM 1554 C C . TYR A 1 206 ? 0.323 3.971 -30.732 1.00 92.25 206 TYR A C 1
ATOM 1556 O O . TYR A 1 206 ? -0.448 3.033 -30.931 1.00 92.25 206 TYR A O 1
ATOM 1564 N N . GLY A 1 207 ? -0.122 5.171 -30.346 1.00 94.44 207 GLY A N 1
ATOM 1565 C CA . GLY A 1 207 ? -1.539 5.502 -30.174 1.00 94.44 207 GLY A CA 1
ATOM 1566 C C . GLY A 1 207 ? -2.186 4.970 -28.888 1.00 94.44 207 GLY A C 1
ATOM 1567 O O . GLY A 1 207 ? -3.408 4.823 -28.833 1.00 94.44 207 GLY A O 1
ATOM 1568 N N . PHE A 1 208 ? -1.403 4.688 -27.846 1.00 95.38 208 PHE A N 1
ATOM 1569 C CA . PHE A 1 208 ? -1.885 4.216 -26.546 1.00 95.38 208 PHE A CA 1
ATOM 1570 C C . PHE A 1 208 ? -1.837 5.317 -25.484 1.00 95.38 208 PHE A C 1
ATOM 1572 O O . PHE A 1 208 ? -0.913 6.119 -25.431 1.00 95.38 208 PHE A O 1
ATOM 1579 N N . LYS A 1 209 ? -2.831 5.325 -24.588 1.00 90.56 209 LYS A N 1
ATOM 1580 C CA . LYS A 1 209 ? -2.869 6.231 -23.423 1.00 90.56 209 LYS A CA 1
ATOM 1581 C C . LYS A 1 209 ? -2.390 5.576 -22.128 1.00 90.5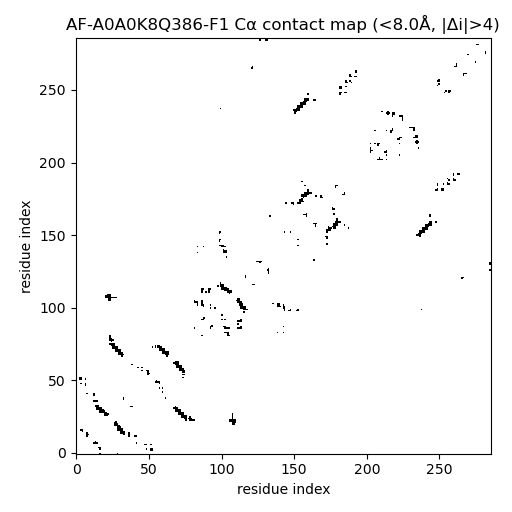6 209 LYS A C 1
ATOM 1583 O O . LYS A 1 209 ? -1.973 6.272 -21.208 1.00 90.56 209 LYS A O 1
ATOM 1588 N N . HIS A 1 210 ? -2.479 4.249 -22.042 1.00 91.06 210 HIS A N 1
ATOM 1589 C CA . HIS A 1 210 ? -2.178 3.484 -20.837 1.00 91.06 210 HIS A CA 1
ATOM 1590 C C . HIS A 1 210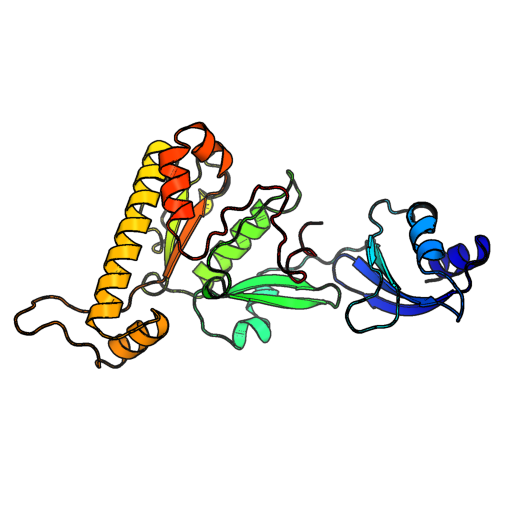 ? -1.250 2.312 -21.154 1.00 91.06 210 HIS A C 1
ATOM 1592 O O . HIS A 1 210 ? -1.406 1.633 -22.172 1.00 91.06 210 HIS A O 1
ATOM 1598 N N . ILE A 1 211 ? -0.310 2.055 -20.241 1.00 92.69 211 ILE A N 1
ATOM 1599 C CA . ILE A 1 211 ? 0.667 0.965 -20.349 1.00 92.69 211 ILE A CA 1
ATOM 1600 C C . ILE A 1 211 ? -0.001 -0.411 -20.429 1.00 92.69 211 ILE A C 1
ATOM 1602 O O . ILE A 1 211 ? 0.489 -1.283 -21.137 1.00 92.69 211 ILE A O 1
ATOM 1606 N N . ASP A 1 212 ? -1.146 -0.593 -19.768 1.00 92.06 212 ASP A N 1
ATOM 1607 C CA . ASP A 1 212 ? -1.918 -1.837 -19.808 1.00 92.06 212 ASP A CA 1
ATOM 1608 C C . ASP A 1 212 ? -2.378 -2.188 -21.220 1.00 92.06 212 ASP A C 1
ATOM 1610 O O . ASP A 1 212 ? -2.223 -3.323 -21.675 1.00 92.06 212 ASP A O 1
ATOM 1614 N N . ASP A 1 213 ? -2.928 -1.206 -21.928 1.00 94.19 213 ASP A N 1
ATOM 1615 C CA . ASP A 1 213 ? -3.448 -1.400 -23.277 1.00 94.19 213 ASP A CA 1
ATOM 1616 C C . ASP A 1 213 ? -2.305 -1.592 -24.273 1.00 94.19 213 ASP A C 1
ATOM 1618 O O . ASP A 1 213 ? -2.373 -2.486 -25.121 1.00 94.19 213 ASP A O 1
ATOM 1622 N N . PHE A 1 214 ? -1.217 -0.831 -24.103 1.00 95.19 214 PHE A N 1
ATOM 1623 C CA . PHE A 1 214 ? 0.013 -1.016 -24.867 1.00 95.19 214 PHE A CA 1
ATOM 1624 C C . PHE A 1 214 ? 0.564 -2.435 -24.684 1.00 95.19 214 PHE A C 1
ATOM 1626 O O . PHE A 1 214 ? 0.754 -3.165 -25.653 1.00 95.19 214 PHE A O 1
ATOM 1633 N N . ASN A 1 215 ? 0.740 -2.882 -23.440 1.00 95.00 215 ASN A N 1
ATOM 1634 C CA . ASN A 1 215 ? 1.276 -4.202 -23.126 1.00 95.00 215 ASN A CA 1
ATOM 1635 C C . ASN A 1 215 ? 0.394 -5.330 -23.664 1.00 95.00 215 ASN A C 1
ATOM 1637 O O . ASN A 1 215 ? 0.918 -6.303 -24.209 1.00 95.00 215 ASN A O 1
ATOM 1641 N N . LYS A 1 216 ? -0.935 -5.208 -23.558 1.00 94.38 216 LYS A N 1
ATOM 1642 C CA . LYS A 1 216 ? -1.876 -6.165 -24.163 1.00 94.38 216 LYS A CA 1
ATOM 1643 C C . LYS A 1 216 ? -1.711 -6.223 -25.679 1.00 94.38 216 LYS A C 1
ATOM 1645 O O . LYS A 1 216 ? -1.683 -7.316 -26.240 1.00 94.38 216 LYS A O 1
ATOM 1650 N N . ALA A 1 217 ? -1.572 -5.076 -2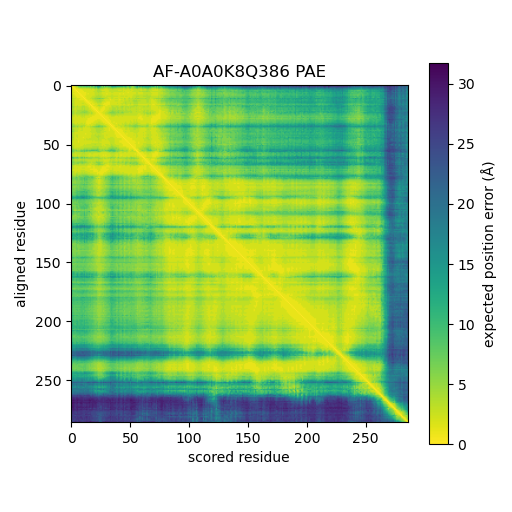6.340 1.00 95.25 217 ALA A N 1
ATOM 1651 C CA . ALA A 1 217 ? -1.384 -5.014 -27.784 1.00 95.25 217 ALA A CA 1
ATOM 1652 C C . ALA A 1 217 ? -0.030 -5.591 -28.225 1.00 95.25 217 ALA A C 1
ATOM 1654 O O . ALA A 1 217 ? 0.011 -6.336 -29.204 1.00 95.25 217 ALA A O 1
ATOM 1655 N N . VAL A 1 218 ? 1.051 -5.327 -27.483 1.00 94.94 218 VAL A N 1
ATOM 1656 C CA . VAL A 1 218 ? 2.372 -5.925 -27.735 1.00 94.94 218 VAL A CA 1
ATOM 1657 C C . VAL A 1 218 ? 2.319 -7.444 -27.573 1.00 94.94 218 VAL A C 1
ATOM 1659 O O . VAL A 1 218 ? 2.753 -8.165 -28.468 1.00 94.94 218 VAL A O 1
ATOM 1662 N N . ARG A 1 219 ? 1.728 -7.954 -26.481 1.00 93.62 219 ARG A N 1
ATOM 1663 C CA . ARG A 1 219 ? 1.561 -9.405 -26.260 1.00 93.62 219 ARG A CA 1
ATOM 1664 C C . ARG A 1 219 ? 0.692 -10.060 -27.339 1.00 93.62 219 ARG A C 1
ATOM 1666 O O . ARG A 1 219 ? 0.935 -11.204 -27.699 1.00 93.62 219 ARG A O 1
ATOM 1673 N N . ALA A 1 220 ? -0.290 -9.333 -27.874 1.00 95.12 220 ALA A N 1
ATOM 1674 C CA . ALA A 1 220 ? -1.128 -9.780 -28.986 1.00 95.12 220 ALA A CA 1
ATOM 1675 C C . ALA A 1 220 ? -0.463 -9.628 -30.370 1.00 95.12 220 ALA A C 1
ATOM 1677 O O . ALA A 1 220 ? -1.105 -9.920 -31.377 1.00 95.12 220 ALA A O 1
ATOM 1678 N N . GLY A 1 221 ? 0.779 -9.132 -30.440 1.00 92.50 221 GLY A N 1
ATOM 1679 C CA . GLY A 1 221 ? 1.509 -8.919 -31.691 1.00 92.50 221 GLY A CA 1
ATOM 1680 C C . GLY A 1 221 ? 0.940 -7.806 -32.576 1.00 92.50 221 GLY A C 1
ATOM 1681 O O . GLY A 1 221 ? 1.204 -7.801 -33.770 1.00 92.50 221 GLY A O 1
ATOM 1682 N N . LYS A 1 222 ? 0.148 -6.884 -32.013 1.00 91.69 222 LYS A N 1
ATOM 1683 C CA . LYS A 1 222 ? -0.513 -5.782 -32.741 1.00 91.69 222 LYS A CA 1
ATOM 1684 C C . LYS A 1 222 ? 0.333 -4.513 -32.837 1.00 91.69 222 LYS A C 1
ATOM 1686 O O . LYS A 1 222 ? -0.030 -3.592 -33.561 1.00 91.69 222 LYS A O 1
ATOM 1691 N N . VAL A 1 223 ? 1.415 -4.439 -32.067 1.00 90.94 223 VAL A N 1
ATOM 1692 C CA . VAL A 1 223 ? 2.355 -3.316 -32.080 1.00 90.94 223 VAL A CA 1
ATOM 1693 C C . VAL A 1 223 ? 3.591 -3.752 -32.847 1.00 90.94 223 VAL A C 1
ATOM 1695 O O . VAL A 1 223 ? 4.268 -4.702 -32.451 1.00 90.94 223 VAL A O 1
ATOM 1698 N N . HIS A 1 224 ? 3.878 -3.057 -33.941 1.00 87.88 224 HIS A N 1
ATOM 1699 C CA . HIS A 1 224 ? 5.022 -3.334 -34.799 1.00 87.88 224 HIS A CA 1
ATOM 1700 C C . HIS A 1 224 ? 6.013 -2.177 -34.730 1.00 87.88 224 HIS A C 1
ATOM 1702 O O . HIS A 1 224 ? 5.579 -1.027 -34.682 1.00 87.88 224 HIS A O 1
ATOM 1708 N N . PRO A 1 225 ? 7.326 -2.450 -34.734 1.00 87.19 225 PRO A N 1
ATOM 1709 C CA . PRO A 1 225 ? 8.315 -1.386 -34.815 1.00 87.19 225 PRO A CA 1
ATOM 1710 C C . PRO A 1 225 ? 8.146 -0.593 -36.128 1.00 87.19 225 PRO A C 1
ATOM 1712 O O . PRO A 1 225 ? 7.635 -1.145 -37.108 1.00 87.19 225 PRO A O 1
ATOM 1715 N N . PRO A 1 226 ? 8.581 0.682 -36.179 1.00 82.94 226 PRO A N 1
ATOM 1716 C CA . PRO A 1 226 ? 8.572 1.467 -37.408 1.00 82.94 226 PRO A CA 1
ATOM 1717 C C . PRO A 1 226 ? 9.287 0.742 -38.549 1.00 82.94 226 PRO A C 1
ATOM 1719 O O . PRO A 1 226 ? 10.234 -0.014 -38.313 1.00 82.94 226 PRO A O 1
ATOM 1722 N N . VAL A 1 227 ? 8.851 1.002 -39.784 1.00 79.06 227 VAL A N 1
ATOM 1723 C CA . VAL A 1 227 ? 9.506 0.476 -40.990 1.00 79.06 227 VAL A CA 1
ATOM 1724 C C . VAL A 1 227 ? 10.997 0.845 -40.936 1.00 79.06 227 VAL A C 1
ATOM 1726 O O . VAL A 1 227 ? 11.343 1.957 -40.547 1.00 79.06 227 VAL A O 1
ATOM 1729 N N . ASP A 1 228 ? 11.867 -0.125 -41.227 1.00 83.56 228 ASP A N 1
ATOM 1730 C CA . ASP A 1 228 ? 13.339 -0.053 -41.132 1.00 83.56 228 ASP A CA 1
ATOM 1731 C C . ASP A 1 228 ? 13.952 -0.025 -39.717 1.00 83.56 228 ASP A C 1
ATOM 1733 O O . ASP A 1 228 ? 15.177 0.008 -39.559 1.00 83.56 228 ASP A O 1
ATOM 1737 N N . SER A 1 229 ? 13.143 -0.128 -38.660 1.00 84.81 229 SER A N 1
ATOM 1738 C CA . SER A 1 229 ? 13.652 -0.238 -37.293 1.00 84.81 229 SER A CA 1
ATOM 1739 C C . SER A 1 229 ? 14.028 -1.678 -36.931 1.00 84.81 229 SER A C 1
ATOM 1741 O O . SER A 1 229 ? 13.221 -2.599 -37.017 1.00 84.81 229 SER A O 1
ATOM 1743 N N . LYS A 1 230 ? 15.253 -1.876 -36.422 1.00 85.94 230 LYS A N 1
ATOM 1744 C CA . LYS A 1 230 ? 15.708 -3.158 -35.836 1.00 85.94 230 LYS A CA 1
ATOM 1745 C C . LYS A 1 230 ? 15.214 -3.378 -34.401 1.00 85.94 230 LYS A C 1
ATOM 1747 O O . LYS A 1 230 ? 15.637 -4.320 -33.731 1.00 85.94 230 LYS A O 1
ATOM 1752 N N . ARG A 1 231 ? 14.379 -2.476 -33.885 1.00 85.69 231 ARG A N 1
ATOM 1753 C CA . ARG A 1 231 ? 13.913 -2.499 -32.501 1.00 85.69 231 ARG A CA 1
ATOM 1754 C C . ARG A 1 231 ? 12.930 -3.650 -32.281 1.00 85.69 231 ARG A C 1
ATOM 1756 O O . ARG A 1 231 ? 11.964 -3.799 -33.020 1.00 85.69 231 ARG A O 1
ATOM 1763 N N . VAL A 1 232 ? 13.132 -4.414 -31.209 1.00 86.00 232 VAL A N 1
ATOM 1764 C CA . VAL A 1 232 ? 12.153 -5.403 -30.735 1.00 86.00 232 VAL A CA 1
ATOM 1765 C C . VAL A 1 232 ? 11.261 -4.736 -29.697 1.00 86.00 232 VAL A C 1
ATOM 1767 O O . VAL A 1 232 ? 11.742 -4.324 -28.640 1.00 86.00 232 VAL A O 1
ATOM 1770 N N . ILE A 1 233 ? 9.967 -4.624 -29.996 1.00 89.06 233 ILE A N 1
ATOM 1771 C CA . ILE A 1 233 ? 8.988 -4.091 -29.048 1.00 89.06 233 ILE A CA 1
ATOM 1772 C C . ILE A 1 233 ? 8.638 -5.180 -28.040 1.00 89.06 233 ILE A C 1
ATOM 1774 O O . ILE A 1 233 ? 8.266 -6.293 -28.408 1.00 89.06 233 ILE A O 1
ATOM 1778 N N . LYS A 1 234 ? 8.780 -4.853 -26.757 1.00 92.00 234 LYS A N 1
ATOM 1779 C CA . LYS A 1 234 ? 8.432 -5.724 -25.636 1.00 92.00 234 LYS A CA 1
ATOM 1780 C C . LYS A 1 234 ? 7.454 -5.000 -24.716 1.00 92.00 234 LYS A C 1
ATOM 1782 O O . LYS A 1 234 ? 7.446 -3.768 -24.709 1.00 92.00 234 LYS A O 1
ATOM 1787 N N . PRO A 1 235 ? 6.638 -5.740 -23.947 1.00 94.50 235 PRO A N 1
ATOM 1788 C CA . PRO A 1 235 ? 5.840 -5.136 -22.896 1.00 94.50 235 PRO A CA 1
ATOM 1789 C C . PRO A 1 235 ? 6.743 -4.384 -21.917 1.00 94.50 235 PRO A C 1
ATOM 1791 O O . PRO A 1 235 ? 7.834 -4.848 -21.583 1.00 94.50 235 PRO A O 1
ATOM 1794 N N . TYR A 1 236 ? 6.272 -3.237 -21.451 1.00 95.75 236 TYR A N 1
ATOM 1795 C CA . TYR A 1 236 ? 6.940 -2.477 -20.413 1.00 95.75 236 TYR A CA 1
ATOM 1796 C C . TYR A 1 236 ? 6.583 -3.047 -19.036 1.00 95.75 236 TYR A C 1
ATOM 1798 O O . TYR A 1 236 ? 5.394 -3.103 -18.708 1.00 95.75 236 TYR A O 1
ATOM 1806 N N . PRO A 1 237 ? 7.565 -3.440 -18.204 1.00 96.56 237 PRO A N 1
ATOM 1807 C CA . PRO A 1 237 ? 7.288 -3.801 -16.820 1.00 96.56 237 PRO A CA 1
ATOM 1808 C C . PRO A 1 237 ? 6.843 -2.560 -16.042 1.00 96.56 237 PRO A C 1
ATOM 1810 O O . PRO A 1 237 ? 7.316 -1.450 -16.312 1.00 96.56 237 PRO A O 1
ATOM 1813 N N . TYR A 1 238 ? 5.991 -2.727 -15.034 1.00 97.00 238 TYR A N 1
ATOM 1814 C CA . TYR A 1 238 ? 5.783 -1.679 -14.038 1.00 97.00 238 TYR A CA 1
ATOM 1815 C C . TYR A 1 238 ? 7.095 -1.377 -13.325 1.00 97.00 238 TYR A C 1
ATOM 1817 O O . TYR A 1 238 ? 7.896 -2.275 -13.070 1.00 97.00 238 TYR A O 1
ATOM 1825 N N . LEU A 1 239 ? 7.303 -0.108 -12.994 1.00 96.50 239 LEU A N 1
ATOM 1826 C CA . LEU A 1 239 ? 8.474 0.346 -12.265 1.00 96.50 239 LEU A CA 1
ATOM 1827 C C . LEU A 1 239 ? 8.044 0.751 -10.856 1.00 96.50 239 LEU A C 1
ATOM 1829 O O . LEU A 1 239 ? 7.325 1.732 -10.690 1.00 96.50 239 LEU A O 1
ATOM 1833 N N . LEU A 1 240 ? 8.451 -0.029 -9.854 1.00 96.69 240 LEU A N 1
ATOM 1834 C CA . LEU A 1 240 ? 8.177 0.242 -8.446 1.00 96.69 240 LEU A CA 1
ATOM 1835 C C . LEU A 1 240 ? 9.424 0.832 -7.788 1.00 96.69 240 LEU A C 1
ATOM 1837 O O . LEU A 1 240 ? 10.425 0.142 -7.597 1.00 96.69 240 LEU A O 1
ATOM 1841 N N . VAL A 1 241 ? 9.355 2.112 -7.439 1.00 96.56 241 VAL A N 1
ATOM 1842 C CA . VAL A 1 241 ? 10.419 2.804 -6.708 1.00 96.56 241 VAL A CA 1
ATOM 1843 C C . VAL A 1 241 ? 10.057 2.834 -5.230 1.00 96.56 241 VAL A C 1
ATOM 1845 O O . VAL A 1 241 ? 8.973 3.284 -4.865 1.00 96.56 241 VAL A O 1
ATOM 1848 N N . ILE A 1 242 ? 10.956 2.343 -4.382 1.00 96.38 242 ILE A N 1
ATOM 1849 C CA . ILE A 1 242 ? 10.760 2.262 -2.934 1.00 96.38 242 ILE A CA 1
ATOM 1850 C C . ILE A 1 242 ? 11.878 3.038 -2.260 1.00 96.38 242 ILE A C 1
ATOM 1852 O O . ILE A 1 242 ? 13.056 2.739 -2.452 1.00 96.38 242 ILE A O 1
ATOM 1856 N N . VAL A 1 243 ? 11.492 4.019 -1.454 1.00 94.50 243 VAL A N 1
ATOM 1857 C CA . VAL A 1 243 ? 12.399 4.822 -0.639 1.00 94.50 243 VAL A CA 1
ATOM 1858 C C . VAL A 1 243 ? 11.999 4.612 0.814 1.00 94.50 243 VAL A C 1
ATOM 1860 O O . VAL A 1 243 ? 10.903 5.011 1.199 1.00 94.50 243 VAL A O 1
ATOM 1863 N N . ASP A 1 244 ? 12.851 3.959 1.607 1.00 91.31 244 ASP A N 1
ATOM 1864 C CA . ASP A 1 244 ? 12.534 3.680 3.017 1.00 91.31 244 ASP A CA 1
ATOM 1865 C C . ASP A 1 244 ? 12.448 4.969 3.853 1.00 91.31 244 ASP A C 1
ATOM 1867 O O . ASP A 1 244 ? 11.489 5.189 4.602 1.00 91.31 244 ASP A O 1
ATOM 1871 N N . GLU A 1 245 ? 13.441 5.843 3.687 1.00 87.25 245 GLU A N 1
ATOM 1872 C CA . GLU A 1 245 ? 13.540 7.107 4.406 1.00 87.25 245 GLU A CA 1
ATOM 1873 C C . GLU A 1 245 ? 13.698 8.265 3.423 1.00 87.25 245 GLU A C 1
ATOM 1875 O O . GLU A 1 245 ? 14.801 8.620 3.001 1.00 87.25 245 GLU A O 1
ATOM 1880 N N . LEU A 1 246 ? 12.568 8.867 3.047 1.00 86.62 246 LEU A N 1
ATOM 1881 C CA . LEU A 1 246 ? 12.565 10.010 2.137 1.00 86.62 246 LEU A CA 1
ATOM 1882 C C . LEU A 1 246 ? 13.241 11.237 2.768 1.00 86.62 246 LEU A C 1
ATOM 1884 O O . LEU A 1 246 ? 13.889 12.004 2.058 1.00 86.62 246 LEU A O 1
ATOM 1888 N N . ALA A 1 247 ? 13.132 11.412 4.090 1.00 84.31 247 ALA A N 1
ATOM 1889 C CA . ALA A 1 247 ? 13.709 12.560 4.789 1.00 84.31 247 ALA A CA 1
ATOM 1890 C C . ALA A 1 247 ? 15.233 12.655 4.595 1.00 84.31 247 ALA A C 1
ATOM 1892 O O . ALA A 1 247 ? 15.751 13.742 4.338 1.00 84.31 247 ALA A O 1
ATOM 1893 N N . ASP A 1 248 ? 15.934 11.519 4.618 1.00 82.81 248 ASP A N 1
ATOM 1894 C CA . ASP A 1 248 ? 17.385 11.462 4.416 1.00 82.81 248 ASP A CA 1
ATOM 1895 C C . ASP A 1 248 ? 17.788 11.932 3.009 1.00 82.81 248 ASP A C 1
ATOM 1897 O O . ASP A 1 248 ? 18.823 12.579 2.838 1.00 82.81 248 ASP A O 1
ATOM 1901 N N . LEU A 1 249 ? 16.966 11.647 1.993 1.00 82.06 249 LEU A N 1
ATOM 1902 C CA . LEU A 1 249 ? 17.204 12.126 0.628 1.00 82.06 249 LEU A CA 1
ATOM 1903 C C . LEU A 1 249 ? 16.970 13.635 0.514 1.00 82.06 249 LEU A C 1
ATOM 1905 O O . LEU A 1 249 ? 17.801 14.352 -0.049 1.00 82.06 249 LEU A O 1
ATOM 1909 N N . MET A 1 250 ? 15.873 14.117 1.099 1.00 82.31 250 MET A N 1
ATOM 1910 C CA . MET A 1 250 ? 15.492 15.533 1.089 1.00 82.31 250 MET A CA 1
ATOM 1911 C C . MET A 1 250 ? 16.521 16.422 1.796 1.00 82.31 250 MET A C 1
ATOM 1913 O O . MET A 1 250 ? 16.718 17.568 1.403 1.00 82.31 250 MET A O 1
ATOM 1917 N N . MET A 1 251 ? 17.213 15.902 2.812 1.00 77.75 251 MET A N 1
ATOM 1918 C CA . MET A 1 251 ? 18.274 16.633 3.512 1.00 77.75 251 MET A CA 1
ATOM 1919 C C . MET A 1 251 ? 19.551 16.806 2.681 1.00 77.75 251 MET A C 1
ATOM 1921 O O . MET A 1 251 ? 20.288 17.768 2.893 1.00 77.75 251 MET A O 1
ATOM 1925 N N . VAL A 1 252 ? 19.842 15.883 1.759 1.00 72.69 252 VAL A N 1
ATOM 1926 C CA . VAL A 1 252 ? 21.105 15.880 1.001 1.00 72.69 252 VAL A CA 1
ATOM 1927 C C . VAL A 1 252 ? 20.971 16.591 -0.341 1.00 72.69 252 VAL A C 1
ATOM 1929 O O . VAL A 1 252 ? 21.894 17.299 -0.744 1.00 72.69 252 VAL A O 1
ATOM 1932 N N . ALA A 1 253 ? 19.853 16.401 -1.040 1.00 69.12 253 ALA A N 1
ATOM 1933 C CA . ALA A 1 253 ? 19.643 16.947 -2.377 1.00 69.12 253 ALA A CA 1
ATOM 1934 C C . ALA A 1 253 ? 18.158 17.292 -2.605 1.00 69.12 253 ALA A C 1
ATOM 1936 O O . ALA A 1 253 ? 17.492 16.638 -3.404 1.00 69.12 253 ALA A O 1
ATOM 1937 N N . PRO A 1 254 ? 17.614 18.308 -1.906 1.00 76.06 254 PRO A N 1
ATOM 1938 C CA . PRO A 1 254 ? 16.180 18.601 -1.921 1.00 76.06 254 PRO A CA 1
ATOM 1939 C C . PRO A 1 254 ? 15.654 18.862 -3.333 1.00 76.06 254 PRO A C 1
ATOM 1941 O O . PRO A 1 254 ? 14.667 18.256 -3.721 1.00 76.06 254 PRO A O 1
ATOM 1944 N N . ARG A 1 255 ? 16.348 19.674 -4.143 1.00 73.12 255 ARG A N 1
ATOM 1945 C CA . ARG A 1 255 ? 15.922 19.962 -5.526 1.00 73.12 255 ARG A CA 1
ATOM 1946 C C . ARG A 1 255 ? 15.971 18.731 -6.429 1.00 73.12 255 ARG A C 1
ATOM 1948 O O . ARG A 1 255 ? 14.998 18.436 -7.109 1.00 73.12 255 ARG A O 1
ATOM 1955 N N . ASP A 1 256 ? 17.068 17.976 -6.377 1.00 72.81 256 ASP A N 1
ATOM 1956 C CA . ASP A 1 256 ? 17.254 16.796 -7.232 1.00 72.81 256 ASP A CA 1
ATOM 1957 C C . ASP A 1 256 ? 16.299 15.640 -6.883 1.00 72.81 256 ASP A C 1
ATOM 1959 O O . ASP A 1 256 ? 16.188 14.689 -7.654 1.00 72.81 256 ASP A O 1
ATOM 1963 N N . VAL A 1 257 ? 15.627 15.707 -5.729 1.00 74.50 257 VAL A N 1
ATOM 1964 C CA . VAL A 1 257 ? 14.630 14.733 -5.262 1.00 74.50 257 VAL A CA 1
ATOM 1965 C C . VAL A 1 257 ? 13.205 15.268 -5.444 1.00 74.50 257 VAL A C 1
ATOM 1967 O O . VAL A 1 257 ? 12.339 14.528 -5.908 1.00 74.50 257 VAL A O 1
ATOM 1970 N N . GLU A 1 258 ? 12.948 16.544 -5.138 1.00 74.75 258 GLU A N 1
ATOM 1971 C CA . GLU A 1 258 ? 11.637 17.184 -5.314 1.00 74.75 258 GLU A CA 1
ATOM 1972 C C . GLU A 1 258 ? 11.215 17.260 -6.778 1.00 74.75 258 GLU A C 1
ATOM 1974 O O . GLU A 1 258 ? 10.053 16.972 -7.077 1.00 74.75 258 GLU A O 1
ATOM 1979 N N . ASP A 1 259 ? 12.134 17.614 -7.681 1.00 74.38 259 ASP A N 1
ATOM 1980 C CA . ASP A 1 259 ? 11.821 17.781 -9.100 1.00 74.38 259 ASP A CA 1
ATOM 1981 C C . ASP A 1 259 ? 11.335 16.452 -9.717 1.00 74.38 259 ASP A C 1
ATOM 1983 O O . ASP A 1 259 ? 10.239 16.434 -10.283 1.00 74.38 259 ASP A O 1
ATOM 1987 N N . PRO A 1 260 ? 12.027 15.303 -9.540 1.00 69.88 260 PRO A N 1
ATOM 1988 C CA . PRO A 1 260 ? 11.514 14.008 -9.984 1.00 69.88 260 PRO A CA 1
ATOM 1989 C C . PRO A 1 260 ? 10.192 13.573 -9.349 1.00 69.88 260 PRO A C 1
ATOM 1991 O O . PRO A 1 260 ? 9.342 13.006 -10.037 1.00 69.88 260 PRO A O 1
ATOM 1994 N N . LEU A 1 261 ? 10.003 13.818 -8.047 1.00 68.75 261 LEU A N 1
ATOM 1995 C CA . LEU A 1 261 ? 8.764 13.448 -7.354 1.00 68.75 261 LEU A CA 1
ATOM 1996 C C . LEU A 1 261 ? 7.574 14.276 -7.857 1.00 68.75 261 LEU A C 1
ATOM 1998 O O . LEU A 1 261 ? 6.485 13.738 -8.049 1.00 68.75 261 LEU A O 1
ATOM 2002 N N . SER A 1 262 ? 7.799 15.564 -8.118 1.00 65.19 262 SER A N 1
ATOM 2003 C CA . SER A 1 262 ? 6.782 16.509 -8.591 1.00 65.19 262 SER A CA 1
ATOM 2004 C C . SER A 1 262 ? 6.503 16.386 -10.091 1.00 65.19 262 SER A C 1
ATOM 2006 O O . SER A 1 262 ? 5.404 16.713 -10.533 1.00 65.19 262 SER A O 1
ATOM 2008 N N . ALA A 1 263 ? 7.471 15.899 -10.876 1.00 57.34 263 ALA A N 1
ATOM 2009 C CA . ALA A 1 263 ? 7.321 15.651 -12.310 1.00 57.34 263 ALA A CA 1
ATOM 2010 C C . ALA A 1 263 ? 6.360 14.493 -12.618 1.00 57.34 263 ALA A C 1
ATOM 2012 O O . ALA A 1 263 ? 5.844 14.399 -13.732 1.00 57.34 263 ALA A O 1
ATOM 2013 N N . SER A 1 264 ? 6.080 13.619 -11.645 1.00 53.81 264 SER A N 1
ATOM 2014 C CA . SER A 1 264 ? 5.058 12.600 -11.830 1.00 53.81 264 SER A CA 1
ATOM 2015 C C . SER A 1 264 ? 3.656 13.236 -11.788 1.00 53.81 264 SER A C 1
ATOM 2017 O O . SER A 1 264 ? 3.282 13.792 -10.751 1.00 53.81 264 SER A O 1
ATOM 2019 N N . PRO A 1 265 ? 2.831 13.125 -12.854 1.00 43.84 265 PRO A N 1
ATOM 2020 C CA . PRO A 1 265 ? 1.578 13.886 -13.017 1.00 43.84 265 PRO A CA 1
ATOM 2021 C C . PRO A 1 265 ? 0.523 13.702 -11.912 1.00 43.84 265 PRO A C 1
ATOM 2023 O O . PRO A 1 265 ? -0.472 14.423 -11.872 1.00 43.84 265 PRO A O 1
ATOM 2026 N N . SER A 1 266 ? 0.703 12.717 -11.032 1.00 43.09 266 SER A N 1
ATOM 2027 C CA . SER A 1 266 ? -0.189 12.391 -9.919 1.00 43.09 266 SER A CA 1
ATOM 2028 C C . SER A 1 266 ? 0.306 12.856 -8.546 1.00 43.09 266 SER A C 1
ATOM 2030 O O . SER A 1 266 ? -0.308 12.482 -7.548 1.00 43.09 266 SER A O 1
ATOM 2032 N N . TRP A 1 267 ? 1.385 13.640 -8.456 1.00 32.56 267 TRP A N 1
ATOM 2033 C CA . TRP A 1 267 ? 1.838 14.224 -7.191 1.00 32.56 267 TRP A CA 1
ATOM 2034 C C . TRP A 1 267 ? 1.142 15.571 -6.933 1.00 32.56 267 TRP A C 1
ATOM 2036 O O . TRP A 1 267 ? 1.456 16.565 -7.592 1.00 32.56 267 TRP A O 1
ATOM 2046 N N . PRO A 1 268 ? 0.182 15.676 -5.993 1.00 28.78 268 PRO A N 1
ATOM 2047 C CA . PRO A 1 268 ? -0.331 16.979 -5.616 1.00 28.78 268 PRO A CA 1
ATOM 2048 C C . PRO A 1 268 ? 0.739 17.675 -4.772 1.00 28.78 268 PRO A C 1
ATOM 2050 O O . PRO A 1 268 ? 1.020 17.258 -3.650 1.00 28.78 268 PRO A O 1
ATOM 2053 N N . VAL A 1 269 ? 1.316 18.762 -5.284 1.00 34.16 269 VAL A N 1
ATOM 2054 C CA . VAL A 1 269 ? 2.108 19.701 -4.479 1.00 34.16 269 VAL A CA 1
ATOM 2055 C C . VAL A 1 269 ? 1.175 20.290 -3.416 1.00 34.16 269 VAL A C 1
ATOM 2057 O O . VAL A 1 269 ? 0.426 21.236 -3.655 1.00 34.16 269 VAL A O 1
ATOM 2060 N N . ARG A 1 270 ? 1.138 19.656 -2.244 1.00 27.88 270 ARG A N 1
ATOM 2061 C CA . ARG A 1 270 ? 0.366 20.077 -1.077 1.00 27.88 270 ARG A CA 1
ATOM 2062 C C . ARG A 1 270 ? 1.248 19.956 0.170 1.00 27.88 270 ARG A C 1
ATOM 2064 O O . ARG A 1 270 ? 1.956 18.959 0.313 1.00 27.88 270 ARG A O 1
ATOM 2071 N N . PRO A 1 271 ? 1.236 20.943 1.083 1.00 26.36 271 PRO A N 1
ATOM 2072 C CA . PRO A 1 271 ? 2.025 20.884 2.311 1.00 26.36 271 PRO A CA 1
ATOM 2073 C C . PRO A 1 271 ? 1.654 19.646 3.140 1.00 26.36 271 PRO A C 1
ATOM 2075 O O . PRO A 1 271 ? 0.485 19.249 3.170 1.00 26.36 271 PRO A O 1
ATOM 2078 N N . ALA A 1 272 ? 2.645 19.057 3.825 1.00 32.22 272 ALA A N 1
ATOM 2079 C CA . ALA A 1 272 ? 2.543 17.833 4.638 1.00 32.22 272 ALA A CA 1
ATOM 2080 C C . ALA A 1 272 ? 1.295 17.784 5.557 1.00 32.22 272 ALA A C 1
ATOM 2082 O O . ALA A 1 272 ? 0.727 16.722 5.787 1.00 32.22 272 ALA A O 1
ATOM 2083 N N . SER A 1 273 ? 0.802 18.945 5.998 1.00 28.47 273 SER A N 1
ATOM 2084 C CA . SER A 1 273 ? -0.396 19.120 6.832 1.00 28.47 273 SER A CA 1
ATOM 2085 C C . SER A 1 273 ? -1.740 18.817 6.151 1.00 28.47 273 SER A C 1
ATOM 2087 O O . SER A 1 273 ? -2.766 18.775 6.827 1.00 28.47 273 SER A O 1
ATOM 2089 N N . THR A 1 274 ? -1.768 18.618 4.831 1.00 26.88 274 THR A N 1
ATOM 2090 C CA . THR A 1 274 ? -3.004 18.399 4.053 1.00 26.88 274 THR A CA 1
ATOM 2091 C C . THR A 1 274 ? -3.069 17.030 3.374 1.00 26.88 274 THR A C 1
ATOM 2093 O O . THR A 1 274 ? -4.041 16.736 2.672 1.00 26.88 274 THR A O 1
ATOM 2096 N N . TRP A 1 275 ? -2.073 16.168 3.611 1.00 31.30 275 TRP A N 1
ATOM 2097 C CA . TRP A 1 275 ? -2.081 14.792 3.123 1.00 31.30 275 TRP A CA 1
ATOM 2098 C C . TRP A 1 275 ? -3.082 13.983 3.919 1.00 31.30 275 TRP A C 1
ATOM 2100 O O . TRP A 1 275 ? -3.047 13.873 5.141 1.00 31.30 275 TRP A O 1
ATOM 2110 N N . SER A 1 276 ? -4.044 13.460 3.188 1.00 26.98 276 SER A N 1
ATOM 2111 C CA . SER A 1 276 ? -5.240 12.907 3.758 1.00 26.98 276 SER A CA 1
ATOM 2112 C C . SER A 1 276 ? -5.474 11.635 2.954 1.00 26.98 276 SER A C 1
ATOM 2114 O O . SER A 1 276 ? -6.017 11.689 1.852 1.00 26.98 276 SER A O 1
ATOM 2116 N N . LEU A 1 277 ? -4.964 10.506 3.463 1.00 33.12 277 LEU A N 1
ATOM 2117 C CA . LEU A 1 277 ? -5.167 9.186 2.858 1.00 33.12 277 LEU A CA 1
ATOM 2118 C C . LEU A 1 277 ? -6.670 9.000 2.560 1.00 33.12 277 LEU A C 1
ATOM 2120 O O . LEU A 1 277 ? -7.507 9.542 3.300 1.00 33.12 277 LEU A O 1
ATOM 2124 N N . PRO A 1 278 ? -7.064 8.265 1.509 1.00 31.42 278 PRO A N 1
ATOM 2125 C CA . PRO A 1 278 ? -8.467 7.909 1.335 1.00 31.42 278 PRO A CA 1
ATOM 2126 C C . PRO A 1 278 ? -9.001 7.299 2.648 1.00 31.42 278 PRO A C 1
ATOM 2128 O O . PRO A 1 278 ? -8.233 6.660 3.374 1.00 31.42 278 PRO A O 1
ATOM 2131 N N . PRO A 1 279 ? -10.277 7.518 3.021 1.00 33.16 279 PRO A N 1
ATOM 2132 C CA . PRO A 1 279 ? -10.816 7.053 4.304 1.00 33.16 279 PRO A CA 1
ATOM 2133 C C . PRO A 1 279 ? -10.565 5.559 4.557 1.00 33.16 279 PRO A C 1
ATOM 2135 O O . PRO A 1 279 ? -10.343 5.153 5.694 1.00 33.16 279 PRO A O 1
ATOM 2138 N N . SER A 1 280 ? -10.502 4.776 3.475 1.00 33.12 280 SER A N 1
ATOM 2139 C CA . SER A 1 280 ? -10.178 3.351 3.467 1.00 33.12 280 SER A CA 1
ATOM 2140 C C . SER A 1 280 ? -8.738 3.007 3.846 1.00 33.12 280 SER A C 1
ATOM 2142 O O . SER A 1 280 ? -8.496 1.844 4.110 1.00 33.12 280 SER A O 1
ATOM 2144 N N . VAL A 1 281 ? -7.793 3.955 3.872 1.00 32.25 281 VAL A N 1
ATOM 2145 C CA . VAL A 1 281 ? -6.370 3.740 4.218 1.00 32.25 281 VAL A CA 1
ATOM 2146 C C . VAL A 1 281 ? -5.986 4.454 5.530 1.00 32.25 281 VAL A C 1
ATOM 2148 O O . VAL A 1 281 ? -5.042 4.048 6.198 1.00 32.25 281 VAL A O 1
ATOM 2151 N N . ARG A 1 282 ? -6.774 5.434 6.005 1.00 30.30 282 ARG A N 1
ATOM 2152 C CA . ARG A 1 282 ? -6.551 6.080 7.323 1.00 30.30 282 ARG A CA 1
ATOM 2153 C C . ARG A 1 282 ? -6.810 5.196 8.536 1.00 30.30 282 ARG A C 1
ATOM 2155 O O . ARG A 1 282 ? -6.377 5.546 9.624 1.00 30.30 282 ARG A O 1
ATOM 2162 N N . GLN A 1 283 ? -7.546 4.102 8.382 1.00 30.23 283 GLN A N 1
ATOM 2163 C CA . GLN A 1 283 ? -7.895 3.217 9.499 1.00 30.23 283 GLN A CA 1
ATOM 2164 C C . GLN A 1 283 ? -6.793 2.203 9.861 1.00 30.23 283 GLN A C 1
ATOM 2166 O O . GLN A 1 283 ? -7.018 1.378 10.734 1.00 30.23 283 GLN A O 1
ATOM 2171 N N . TRP A 1 284 ? -5.624 2.253 9.213 1.00 36.53 284 TRP A N 1
ATOM 2172 C CA . TRP A 1 284 ? -4.626 1.173 9.270 1.00 36.53 284 TRP A CA 1
ATOM 2173 C C . TRP A 1 284 ? -3.313 1.551 9.955 1.00 36.53 284 TRP A C 1
ATOM 2175 O O . TRP A 1 284 ? -2.443 0.703 10.119 1.00 36.53 284 TRP A O 1
ATOM 2185 N N . THR A 1 285 ? -3.162 2.814 10.353 1.00 26.08 285 THR A N 1
ATOM 2186 C CA . THR A 1 285 ? -2.025 3.304 11.140 1.00 26.08 285 THR A CA 1
ATOM 2187 C C . THR A 1 285 ? -2.483 3.586 12.570 1.00 26.08 285 THR A C 1
ATOM 2189 O O . THR A 1 285 ? -2.620 4.746 12.960 1.00 26.08 285 THR A O 1
ATOM 2192 N N . SER A 1 286 ? -2.792 2.523 13.311 1.00 26.27 286 SER A N 1
ATOM 2193 C CA . SER A 1 286 ? -2.942 2.499 14.776 1.00 26.27 286 SER A CA 1
ATOM 2194 C C . SER A 1 286 ? -3.095 1.062 15.252 1.00 26.27 286 SER A C 1
ATOM 2196 O O . SER A 1 286 ? -4.010 0.394 14.717 1.00 26.27 286 SER A O 1
#

Foldseek 3Di:
DVLLQVLCVVLVFQKDFPDWAAAQFKIKTWIAHDPPGDPVSSVVCLVVSCVSLVHPPWDWDPPDVPDNTIIIIDTDPHGHDWDLVVLCVDPVNVVDLQLQKFWQTADRNRHTDIDRCVVVVDDDQDADVPLCSLVRVVRNVVRNLVRDDLLAAAEAAEDLPCPRCVVVAPPSRYPDGHHNDLVVVLVVLVVVLVVVVVVVVVCVVQVHDDLVVVQVCLVVVNDDDPVPDPDRDHRDHHYYYYYSDVPVNCVPCVPSSVVSQVSPPPDPPDPPVPDDPDPVPVVRRD

Sequence (286 aa):
MASLTETLNQFNVDAQVTGFSRGPTVTRYEIELSPGTKVERVTALSKNISYAVASSDVRILSPIPGKSAIGIEIPNTDRETVSLGDVLRSQNARRTDHPMVMGVGKDVEGGYVVANLAKMPHLLVAGATGAGKSSFVNSMITSILMRATPDEVRMVMVDPKRVELTAYEGVPHLITPIITNPKKAAEALQWVVREMDARYDDLANYGFKHIDDFNKAVRAGKVHPPVDSKRVIKPYPYLLVIVDELADLMMVAPRDVEDPLSASPSWPVRPASTWSLPPSVRQWTS

Secondary structure (DSSP, 8-state):
-HHHHHHHHHTT--EEEEEEEE-SSEEEEEEEEPTT--HHHHHTTHHHHHHHTT-S--EEESSPTTSSSEEEEEE-SSPPP--HHHHHHSHHHHT---TTEEEEEE-TTS-EEEEEGGGSS-------TTSSHHHHHHHHHHHHHTT--TTTEEEEEE-SSSSSSGGGTT-TTBSSS-B--HHHHHHHHHHHHHHHHHHHHHHHHTT-SSHHHHHHHHHTT---PPTT--PPP-PPPEEEEEES-HHHHHHH-HHHHHHHHHHSTT-----GGG----HHHHTT--

Solvent-accessible surface area (backbone atoms only — not comparable to full-atom values): 16882 Å² total; per-residue (Å²): 109,68,57,60,51,49,50,32,56,77,70,69,45,65,56,45,75,79,49,71,41,67,21,43,53,32,32,35,34,34,31,38,64,43,94,89,53,59,71,64,66,60,63,70,36,51,66,59,51,21,59,64,68,75,35,92,72,57,44,80,39,77,62,34,90,97,47,92,30,34,30,41,33,38,66,44,93,74,58,56,86,81,54,63,72,56,28,56,69,30,69,73,40,66,76,50,84,60,48,55,41,23,39,73,42,58,44,64,72,53,48,66,35,63,48,50,44,78,82,43,82,73,82,88,88,81,64,61,92,88,58,45,53,68,60,50,53,50,39,38,54,50,32,29,65,76,67,33,52,55,71,50,35,30,31,44,47,34,32,69,82,64,74,84,54,61,89,58,63,87,48,80,32,48,80,53,78,72,30,47,47,58,68,60,41,29,54,50,42,47,48,52,46,52,53,49,52,54,47,50,54,49,32,54,75,73,74,35,94,46,69,69,61,42,31,52,33,37,75,69,66,72,58,74,58,61,90,94,50,91,60,81,82,70,56,77,42,47,78,48,79,44,63,78,58,59,66,65,36,48,75,75,40,43,65,59,44,48,52,44,56,55,68,40,95,83,48,77,95,64,62,82,91,69,73,69,66,58,79,89,57,60,78,69,75,119

Radius of gyration: 23.91 Å; Cα contacts (8 Å, |Δi|>4): 404; chains: 1; bounding box: 58×38×76 Å

Mean predicted aligned error: 8.74 Å